Protein AF-A0AA36JGG4-F1 (afdb_monomer)

Structure (mmCIF, N/CA/C/O backbone):
data_AF-A0AA36JGG4-F1
#
_entry.id   AF-A0AA36JGG4-F1
#
loop_
_atom_site.group_PDB
_atom_site.id
_atom_site.type_symbol
_atom_site.label_atom_id
_atom_site.label_alt_id
_atom_site.label_comp_id
_atom_site.label_asym_id
_atom_site.label_entity_id
_atom_site.label_seq_id
_atom_site.pdbx_PDB_ins_code
_atom_site.Cartn_x
_atom_site.Cartn_y
_atom_site.Cartn_z
_atom_site.occupancy
_atom_site.B_iso_or_equiv
_atom_site.auth_seq_id
_atom_site.auth_comp_id
_atom_site.auth_asym_id
_atom_site.auth_atom_id
_atom_site.pdbx_PDB_model_num
ATOM 1 N N . MET A 1 1 ? -1.473 -24.013 30.417 1.00 31.50 1 MET A N 1
ATOM 2 C CA . MET A 1 1 ? -2.420 -23.549 29.387 1.00 31.50 1 MET A CA 1
ATOM 3 C C . MET A 1 1 ? -1.994 -22.150 29.014 1.00 31.50 1 MET A C 1
ATOM 5 O O . MET A 1 1 ? -1.868 -21.316 29.907 1.00 31.50 1 MET A O 1
ATOM 9 N N . SER A 1 2 ? -1.588 -21.974 27.762 1.00 23.72 2 SER A N 1
ATOM 10 C CA . SER A 1 2 ? -1.033 -20.722 27.249 1.00 23.72 2 SER A CA 1
ATOM 11 C C . SER A 1 2 ? -2.188 -19.758 26.946 1.00 23.72 2 SER A C 1
ATOM 13 O O . SER A 1 2 ? -3.248 -20.227 26.541 1.00 23.72 2 SER A O 1
ATOM 15 N N . PRO A 1 3 ? -2.027 -18.429 27.082 1.00 27.12 3 PRO A N 1
ATOM 16 C CA . PRO A 1 3 ? -3.046 -17.459 26.660 1.00 27.12 3 PRO A CA 1
ATOM 17 C C . PRO A 1 3 ? -3.408 -17.522 25.158 1.00 27.12 3 PRO A C 1
ATOM 19 O O . PRO A 1 3 ? -4.329 -16.835 24.726 1.00 27.12 3 PRO A O 1
ATOM 22 N N . LEU A 1 4 ? -2.710 -18.353 24.373 1.00 29.55 4 LEU A N 1
ATOM 23 C CA . LEU A 1 4 ? -3.001 -18.667 22.970 1.00 29.55 4 LEU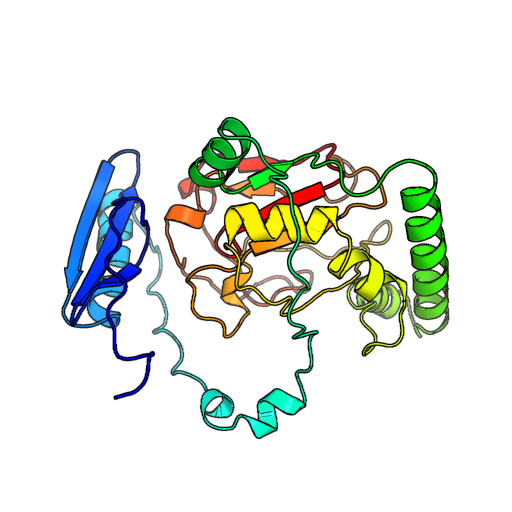 A CA 1
ATOM 24 C C . LEU A 1 4 ? -4.086 -19.747 22.780 1.00 29.55 4 LEU A C 1
ATOM 26 O O . LEU A 1 4 ? -4.543 -19.935 21.660 1.00 29.55 4 LEU A O 1
ATOM 30 N N . ASP A 1 5 ? -4.523 -20.421 23.851 1.00 27.41 5 ASP A N 1
ATOM 31 C CA . ASP A 1 5 ? -5.497 -21.526 23.787 1.00 27.41 5 ASP A CA 1
ATOM 32 C C . ASP A 1 5 ? -6.957 -21.067 24.001 1.00 27.41 5 ASP A C 1
ATOM 34 O O . ASP A 1 5 ? -7.858 -21.892 24.157 1.00 27.41 5 ASP A O 1
ATOM 38 N N . THR A 1 6 ? -7.216 -19.754 24.045 1.00 27.05 6 THR A N 1
ATOM 39 C CA . THR A 1 6 ? -8.575 -19.205 24.203 1.00 27.05 6 THR A CA 1
ATOM 40 C C . THR A 1 6 ? -9.139 -18.771 22.846 1.00 27.05 6 THR A C 1
ATOM 42 O O . THR A 1 6 ? -8.612 -17.819 22.265 1.00 27.05 6 THR A O 1
ATOM 45 N N . PRO A 1 7 ? -10.201 -19.418 22.325 1.00 34.22 7 PRO A N 1
ATOM 46 C CA . PRO A 1 7 ? -10.845 -18.993 21.088 1.00 34.22 7 PRO A CA 1
ATOM 47 C C . PRO A 1 7 ? -11.430 -17.588 21.272 1.00 34.22 7 PRO A C 1
ATOM 49 O O . PRO A 1 7 ? -12.200 -17.330 22.196 1.00 34.22 7 PRO A O 1
ATOM 52 N N . PHE A 1 8 ? -11.030 -16.665 20.400 1.00 35.53 8 PHE A N 1
ATOM 53 C CA . PHE A 1 8 ? -11.573 -15.312 20.363 1.00 35.53 8 PHE A CA 1
ATOM 54 C C . PHE A 1 8 ? -12.974 -15.386 19.741 1.00 35.53 8 PHE A C 1
ATOM 56 O O . PHE A 1 8 ? -13.104 -15.439 18.517 1.00 35.53 8 PHE A O 1
ATOM 63 N N . GLU A 1 9 ? -14.016 -15.452 20.573 1.00 35.12 9 GLU A N 1
ATOM 64 C CA . GLU A 1 9 ? -15.400 -15.291 20.117 1.00 35.12 9 GLU A CA 1
ATOM 65 C C . GLU A 1 9 ? -15.540 -13.914 19.459 1.00 35.12 9 GLU A C 1
ATOM 67 O O . GLU A 1 9 ? -15.247 -12.893 20.078 1.00 35.12 9 GLU A O 1
ATOM 72 N N . ASP A 1 10 ? -15.935 -13.897 18.184 1.00 44.56 10 ASP A N 1
ATOM 73 C CA . ASP A 1 10 ? -16.253 -12.683 17.438 1.00 44.56 10 ASP A CA 1
ATOM 74 C C . ASP A 1 10 ? -17.743 -12.353 17.618 1.00 44.56 10 ASP A C 1
ATOM 76 O O . ASP A 1 10 ? -18.586 -13.027 17.019 1.00 44.56 10 ASP A O 1
ATOM 80 N N . PRO A 1 11 ? -18.103 -11.339 18.424 1.00 33.72 11 PRO A N 1
ATOM 81 C CA . PRO A 1 11 ? -19.496 -11.018 18.698 1.00 33.72 11 PRO A CA 1
ATOM 82 C C . PRO A 1 11 ? -20.148 -10.177 17.588 1.00 33.72 11 PRO A C 1
ATOM 84 O O . PRO A 1 11 ? -21.356 -9.957 17.666 1.00 33.72 11 PRO A O 1
ATOM 87 N N . SER A 1 12 ? -19.395 -9.666 16.595 1.00 44.66 12 SER A N 1
ATOM 88 C CA . SER A 1 12 ? -19.930 -8.710 15.607 1.00 44.66 12 SER A CA 1
ATOM 89 C C . SER A 1 12 ? -20.463 -9.364 14.331 1.00 44.66 12 SER A C 1
ATOM 91 O O . SER A 1 12 ? -21.334 -8.800 13.673 1.00 44.66 12 SER A O 1
ATOM 93 N N . GLY A 1 13 ? -20.000 -10.570 13.982 1.00 46.84 13 GLY A N 1
ATOM 94 C CA . GLY A 1 13 ? -20.440 -11.257 12.764 1.00 46.84 13 GLY A CA 1
ATOM 95 C C . GLY A 1 13 ? -20.011 -10.552 11.469 1.00 46.84 13 GLY A C 1
ATOM 96 O O . GLY A 1 13 ? -20.675 -10.706 10.446 1.00 46.84 13 GLY A O 1
ATOM 97 N N . GLU A 1 14 ? -18.919 -9.783 11.485 1.00 52.47 14 GLU A N 1
ATOM 98 C CA . GLU A 1 14 ? -18.485 -8.916 10.370 1.00 52.47 14 GLU A CA 1
ATOM 99 C C . GLU A 1 14 ? -17.326 -9.481 9.526 1.00 52.47 14 GLU A C 1
ATOM 101 O O . GLU A 1 14 ? -16.889 -8.841 8.570 1.00 52.47 14 GLU A O 1
ATOM 106 N N . ARG A 1 15 ? -16.818 -10.684 9.827 1.00 46.38 15 ARG A N 1
ATOM 107 C CA . ARG A 1 15 ? -15.679 -11.270 9.094 1.00 46.38 15 ARG A CA 1
ATOM 108 C C . ARG A 1 15 ? -16.056 -11.767 7.694 1.00 46.38 15 ARG A C 1
ATOM 110 O O . ARG A 1 15 ? -17.086 -12.415 7.514 1.00 46.38 15 ARG A O 1
ATOM 117 N N . TRP A 1 16 ? -15.177 -11.493 6.727 1.00 50.38 16 TRP A N 1
ATOM 118 C CA . TRP A 1 16 ? -15.217 -11.956 5.333 1.00 50.38 16 TRP A CA 1
ATOM 119 C C . TRP A 1 16 ? -13.903 -12.688 4.996 1.00 50.38 16 TRP A C 1
ATOM 121 O O . TRP A 1 16 ? -12.866 -12.387 5.586 1.00 50.38 16 TRP A O 1
ATOM 131 N N . GLY A 1 17 ? -13.930 -13.639 4.062 1.00 44.88 17 GLY A N 1
ATOM 132 C CA . GLY A 1 17 ? -12.800 -14.504 3.700 1.00 44.88 17 GLY A CA 1
ATOM 133 C C . GLY A 1 17 ? -12.832 -15.866 4.403 1.00 44.88 17 GLY A C 1
ATOM 134 O O . GLY A 1 17 ? -13.907 -16.359 4.740 1.00 44.88 17 GLY A O 1
ATOM 135 N N . VAL A 1 18 ? -11.661 -16.485 4.597 1.00 46.47 18 VAL A N 1
ATOM 136 C CA . VAL A 1 18 ? -11.491 -17.756 5.325 1.00 46.47 18 VAL A CA 1
ATOM 137 C C . VAL A 1 18 ? -10.801 -17.490 6.659 1.00 46.47 18 VAL A C 1
ATOM 139 O O . VAL A 1 18 ? -9.713 -16.920 6.682 1.00 46.47 18 VAL A O 1
ATOM 142 N N . TRP A 1 19 ? -11.389 -17.915 7.775 1.00 50.88 19 TRP A N 1
ATOM 143 C CA . TRP A 1 19 ? -10.783 -17.783 9.104 1.00 50.88 19 TRP A CA 1
ATOM 144 C C . TRP A 1 19 ? -11.083 -18.998 9.978 1.00 50.88 19 TRP A C 1
ATOM 146 O O . TRP A 1 19 ? -12.009 -19.754 9.707 1.00 50.88 19 TRP A O 1
ATOM 156 N N . GLN A 1 20 ? -10.299 -19.199 11.037 1.00 50.75 20 GLN A N 1
ATOM 157 C CA . GLN A 1 20 ? -10.562 -20.249 12.020 1.00 50.75 20 GLN A CA 1
ATOM 158 C C . GLN A 1 20 ? -11.517 -19.735 13.106 1.00 50.75 20 GLN A C 1
ATOM 160 O O . GLN A 1 20 ? -11.293 -18.669 13.685 1.00 50.75 20 GLN A O 1
ATOM 165 N N . ALA A 1 21 ? -12.575 -20.494 13.374 1.00 56.59 21 ALA A N 1
ATOM 166 C CA . ALA A 1 21 ? -13.515 -20.297 14.465 1.00 56.59 21 ALA A CA 1
ATOM 167 C C . ALA A 1 21 ? -13.625 -21.620 15.240 1.00 56.59 21 ALA A C 1
ATOM 169 O O . ALA A 1 21 ? -14.172 -22.597 14.736 1.00 56.59 21 ALA A O 1
ATOM 170 N N . PHE A 1 22 ? -13.094 -21.651 16.466 1.00 68.81 22 PHE A N 1
ATOM 171 C CA . PHE A 1 22 ? -12.963 -22.874 17.271 1.00 68.81 22 PHE A CA 1
ATOM 172 C C . PHE A 1 22 ? -12.128 -23.960 16.555 1.00 68.81 22 PHE A C 1
ATOM 174 O O . PHE A 1 22 ? -11.002 -23.690 16.133 1.00 68.81 22 PHE A O 1
ATOM 181 N N . GLU A 1 23 ? -12.656 -25.181 16.435 1.00 75.00 23 GLU A N 1
ATOM 182 C CA . GLU A 1 23 ? -12.024 -26.316 15.743 1.00 75.00 23 GLU A CA 1
ATOM 183 C C . GLU A 1 23 ? -12.325 -26.342 14.232 1.00 75.00 23 GLU A C 1
ATOM 185 O O . GLU A 1 23 ? -11.899 -27.258 13.536 1.00 75.00 23 GLU A O 1
ATOM 190 N N . GLU A 1 24 ? -13.043 -25.341 13.712 1.00 72.81 24 GLU A N 1
ATOM 191 C CA . GLU A 1 24 ? -13.480 -25.282 12.317 1.00 72.81 24 GLU A CA 1
ATOM 192 C C . GLU A 1 24 ? -12.937 -24.036 11.599 1.00 72.81 24 GLU A C 1
ATOM 194 O O . GLU A 1 24 ? -12.571 -23.022 12.194 1.00 72.81 24 GLU A O 1
ATOM 199 N N . HIS A 1 25 ? -12.915 -24.092 10.275 1.00 65.88 25 HIS A N 1
ATOM 200 C CA . HIS A 1 25 ? -12.580 -23.006 9.372 1.00 65.88 25 HIS A CA 1
ATOM 201 C C . HIS A 1 25 ? -13.847 -22.504 8.686 1.00 65.88 25 HIS A C 1
ATOM 203 O O . HIS A 1 25 ? -14.496 -23.223 7.929 1.00 65.88 25 HIS A O 1
ATOM 209 N N . THR A 1 26 ? -14.212 -21.257 8.958 1.00 64.38 26 THR A N 1
ATOM 210 C CA . THR A 1 26 ? -15.370 -20.595 8.362 1.00 64.38 26 THR A CA 1
ATOM 211 C C . THR A 1 26 ? -14.960 -19.837 7.106 1.00 64.38 26 THR A C 1
ATOM 213 O O . THR A 1 26 ? -13.916 -19.191 7.066 1.00 64.38 26 THR A O 1
ATOM 216 N N . VAL A 1 27 ? -15.813 -19.896 6.090 1.00 63.00 27 VAL A N 1
ATOM 217 C CA . VAL A 1 27 ? -15.750 -19.111 4.861 1.00 63.00 27 VAL A CA 1
ATOM 218 C C . VAL A 1 27 ? -16.968 -18.207 4.823 1.00 63.00 27 VAL A C 1
ATOM 220 O O . VAL A 1 27 ? -18.085 -18.690 5.015 1.00 63.00 27 VAL A O 1
ATOM 223 N N . ARG A 1 28 ? -16.785 -16.923 4.517 1.00 65.44 28 ARG A N 1
ATOM 224 C CA . ARG A 1 28 ? -17.884 -16.010 4.175 1.00 65.44 28 ARG A CA 1
ATOM 225 C C . ARG A 1 28 ? -17.452 -15.041 3.087 1.00 65.44 28 ARG A C 1
ATOM 227 O O . ARG A 1 28 ? -16.493 -14.301 3.259 1.00 65.44 28 ARG A O 1
ATOM 234 N N . LEU A 1 29 ? -18.155 -15.038 1.967 1.00 56.28 29 LEU A N 1
ATOM 235 C CA . LEU A 1 29 ? -17.826 -14.280 0.763 1.00 56.28 29 LEU A CA 1
ATOM 236 C C . LEU A 1 29 ? -19.059 -13.505 0.312 1.00 56.28 29 LEU A C 1
ATOM 238 O O . LEU A 1 29 ? -20.180 -13.969 0.503 1.00 56.28 29 LEU A O 1
ATOM 242 N N . CYS A 1 30 ? -18.856 -12.353 -0.319 1.00 52.44 30 CYS A N 1
ATOM 243 C CA . CYS A 1 30 ? -19.892 -11.686 -1.100 1.00 52.44 30 CYS A CA 1
ATOM 244 C C . CYS A 1 30 ? -19.476 -11.775 -2.567 1.00 52.44 30 CYS A C 1
ATOM 246 O O . CYS A 1 30 ? -18.456 -11.204 -2.945 1.00 52.44 30 CYS A O 1
ATOM 248 N N . ILE A 1 31 ? -20.223 -12.523 -3.376 1.00 51.84 31 ILE A N 1
ATOM 249 C CA . ILE A 1 31 ? -19.925 -12.724 -4.796 1.00 51.84 31 ILE A CA 1
ATOM 250 C C . ILE A 1 31 ? -21.108 -12.182 -5.591 1.00 51.84 31 ILE A C 1
ATOM 252 O O . ILE A 1 31 ? -22.219 -12.683 -5.450 1.00 51.84 31 ILE A O 1
ATOM 256 N N . ALA A 1 32 ? -20.881 -11.147 -6.407 1.00 50.25 32 ALA A N 1
ATOM 257 C CA . ALA A 1 32 ? -21.927 -10.484 -7.198 1.00 50.25 32 ALA A CA 1
ATOM 258 C C . ALA A 1 32 ? -23.154 -10.022 -6.372 1.00 50.25 32 ALA A C 1
ATOM 260 O O . ALA A 1 32 ? -24.286 -10.058 -6.848 1.00 50.25 32 ALA A O 1
ATOM 261 N N . GLY A 1 33 ? -22.934 -9.591 -5.124 1.00 45.12 33 GLY A N 1
ATOM 262 C CA . GLY A 1 33 ? -23.998 -9.156 -4.211 1.00 45.12 33 GLY A CA 1
ATOM 263 C C . GLY A 1 33 ? -24.692 -10.287 -3.440 1.00 45.12 33 GLY A C 1
ATOM 264 O O . GLY A 1 33 ? -25.542 -10.002 -2.600 1.00 45.12 33 GLY A O 1
ATOM 265 N N . GLU A 1 34 ? -24.322 -11.551 -3.673 1.00 52.81 34 GLU A N 1
ATOM 266 C CA . GLU A 1 34 ? -24.828 -12.701 -2.921 1.00 52.81 34 GLU A CA 1
ATOM 267 C C . GLU A 1 34 ? -23.854 -13.124 -1.817 1.00 52.81 34 GLU A C 1
ATOM 269 O O . GLU A 1 34 ? -22.663 -13.338 -2.061 1.00 52.81 34 GLU A O 1
ATOM 274 N N . GLU A 1 35 ? -24.366 -13.293 -0.596 1.00 69.00 35 GLU A N 1
ATOM 275 C CA . GLU A 1 35 ? -23.588 -13.842 0.513 1.00 69.00 35 GLU A CA 1
ATOM 276 C C . GLU A 1 35 ? -23.476 -15.369 0.399 1.00 69.00 35 GLU A C 1
ATOM 278 O O . GLU A 1 35 ? -24.471 -16.089 0.299 1.00 69.00 35 GLU A O 1
ATOM 283 N N . VAL A 1 36 ? -22.246 -15.868 0.479 1.00 69.81 36 VAL A N 1
ATOM 284 C CA . VAL A 1 36 ? -21.906 -17.287 0.442 1.00 69.81 36 VAL A CA 1
ATOM 285 C C . VAL A 1 36 ? -21.121 -17.636 1.694 1.00 69.81 36 VAL A C 1
ATOM 287 O O . VAL A 1 36 ? -20.127 -16.982 1.989 1.00 69.81 36 VAL A O 1
ATOM 290 N N . LYS A 1 37 ? -21.535 -18.671 2.429 1.00 81.31 37 LYS A N 1
ATOM 291 C CA . LYS A 1 37 ? -20.884 -19.068 3.684 1.00 81.31 37 LYS A CA 1
ATOM 292 C C . LYS A 1 37 ? -20.793 -20.580 3.867 1.00 81.31 37 LYS A C 1
ATOM 294 O O . LYS A 1 37 ? -21.648 -21.303 3.361 1.00 81.31 37 LYS A O 1
ATOM 299 N N . GLY A 1 38 ? -19.788 -21.040 4.608 1.00 77.88 38 GLY A N 1
ATOM 300 C CA . GLY A 1 38 ? -19.597 -22.452 4.956 1.00 77.88 38 GLY A CA 1
ATOM 301 C C . GLY A 1 38 ? -18.628 -22.639 6.124 1.00 77.88 38 GLY A C 1
ATOM 302 O O . GLY A 1 38 ? -17.837 -21.744 6.399 1.00 77.88 38 GLY A O 1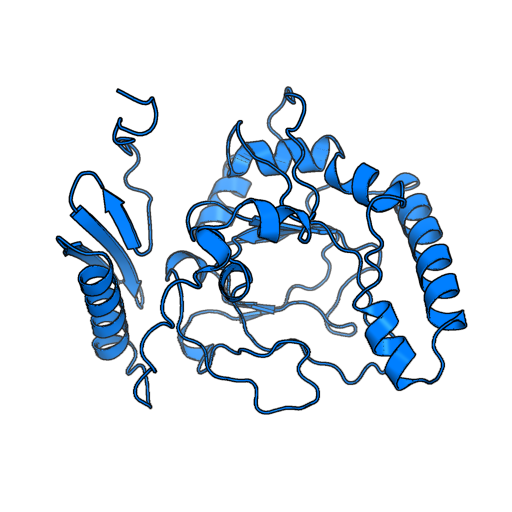
ATOM 303 N N . CYS A 1 39 ? -18.689 -23.788 6.796 1.00 83.00 39 CYS A N 1
ATOM 304 C CA . CYS A 1 39 ? -17.752 -24.191 7.851 1.00 83.00 39 CYS A CA 1
ATOM 305 C C . CYS A 1 39 ? -17.134 -25.541 7.485 1.00 83.00 39 CYS A C 1
ATOM 307 O O . CYS A 1 39 ? -17.840 -26.421 6.989 1.00 83.00 39 CYS A O 1
ATOM 309 N N . PHE A 1 40 ? -15.831 -25.686 7.716 1.00 79.38 40 PHE A N 1
ATOM 310 C CA . PHE A 1 40 ? -15.044 -26.834 7.275 1.00 79.38 40 PHE A CA 1
ATOM 311 C C . PHE A 1 40 ? -14.062 -27.275 8.362 1.00 79.38 40 PHE A C 1
ATOM 313 O O . PHE A 1 40 ? -13.479 -26.424 9.024 1.00 79.38 40 PHE A O 1
ATOM 320 N N . PRO A 1 41 ? -13.813 -28.578 8.536 1.00 71.75 41 PRO A N 1
ATOM 321 C CA . PRO A 1 41 ? -12.860 -29.083 9.524 1.00 71.75 41 PRO A CA 1
ATOM 322 C C . PRO A 1 41 ? -11.401 -28.707 9.217 1.00 71.75 41 PRO A C 1
ATOM 324 O O . PRO A 1 41 ? -10.570 -28.719 10.119 1.00 71.75 41 PRO A O 1
ATOM 327 N N . THR A 1 42 ? -11.065 -28.369 7.966 1.00 64.06 42 THR A N 1
ATOM 328 C CA . THR A 1 42 ? -9.698 -27.997 7.561 1.00 64.06 42 THR A CA 1
ATOM 329 C C . THR A 1 42 ? -9.663 -26.704 6.748 1.00 64.06 42 THR A C 1
ATOM 331 O O . THR A 1 42 ? -10.633 -26.323 6.082 1.00 64.06 42 THR A O 1
ATOM 334 N N . ARG A 1 43 ? -8.523 -26.004 6.795 1.00 52.34 43 ARG A N 1
ATOM 335 C CA . ARG A 1 43 ? -8.309 -24.760 6.043 1.00 52.34 43 ARG A CA 1
ATOM 336 C C . ARG A 1 43 ? -8.317 -25.025 4.537 1.00 52.34 43 ARG A C 1
ATOM 338 O O . ARG A 1 43 ? -8.830 -24.211 3.775 1.00 52.34 43 ARG A O 1
ATOM 345 N N . GLU A 1 44 ? -7.776 -26.160 4.111 1.00 56.09 44 GLU A N 1
ATOM 346 C CA . GLU A 1 44 ? -7.731 -26.606 2.719 1.00 56.09 44 GLU A CA 1
ATOM 347 C C . GLU A 1 44 ? -9.136 -26.809 2.144 1.00 56.09 44 GLU A C 1
ATOM 349 O O . GLU A 1 44 ? -9.410 -26.390 1.017 1.00 56.09 44 GLU A O 1
ATOM 354 N N . GLU A 1 45 ? -10.049 -27.398 2.919 1.00 58.91 45 GLU A N 1
ATOM 355 C CA . GLU A 1 45 ? -11.450 -27.560 2.522 1.00 58.91 45 GLU A CA 1
ATOM 356 C C . GLU A 1 45 ? -12.175 -26.215 2.435 1.00 58.91 45 GLU A C 1
ATOM 358 O O . GLU A 1 45 ? -12.903 -25.969 1.472 1.00 58.91 45 GLU A O 1
ATOM 363 N N . ALA A 1 46 ? -11.913 -25.307 3.378 1.00 55.12 46 ALA A N 1
ATOM 364 C CA . ALA A 1 46 ? -12.464 -23.957 3.361 1.00 55.12 46 ALA A CA 1
ATOM 365 C C . ALA A 1 46 ? -12.010 -23.150 2.129 1.00 55.12 46 ALA A C 1
ATOM 367 O O . ALA A 1 46 ? -12.826 -22.531 1.441 1.00 55.12 46 ALA A O 1
ATOM 368 N N . ILE A 1 47 ? -10.724 -23.218 1.783 1.00 49.88 47 ILE A N 1
ATOM 369 C CA . ILE A 1 47 ? -10.186 -22.602 0.561 1.00 49.88 47 ILE A CA 1
ATOM 370 C C . ILE A 1 47 ? -10.769 -23.273 -0.687 1.00 49.88 47 ILE A C 1
ATOM 372 O O . ILE A 1 47 ? -11.161 -22.589 -1.631 1.00 49.88 47 ILE A O 1
ATOM 376 N N . SER A 1 48 ? -10.875 -24.603 -0.699 1.00 58.38 48 SER A N 1
ATOM 377 C CA . SER A 1 48 ? -11.456 -25.344 -1.826 1.00 58.38 48 SER A CA 1
ATOM 378 C C . SER A 1 48 ? -12.907 -24.935 -2.077 1.00 58.38 48 SER A C 1
ATOM 380 O O . SER A 1 48 ? -13.302 -24.716 -3.225 1.00 58.38 48 SER A O 1
ATOM 382 N N . PHE A 1 49 ? -13.687 -24.756 -1.008 1.00 70.69 49 PHE A N 1
ATOM 383 C CA . PHE A 1 49 ? -15.037 -24.219 -1.090 1.00 70.69 49 PHE A CA 1
ATOM 384 C C . PHE A 1 49 ? -15.043 -22.791 -1.636 1.00 70.69 49 PHE A C 1
ATOM 386 O O . PHE A 1 49 ? -15.742 -22.535 -2.613 1.00 70.69 49 PHE A O 1
ATOM 393 N N . GLN A 1 50 ? -14.243 -21.875 -1.077 1.00 59.59 50 GLN A N 1
ATOM 394 C CA . GLN A 1 50 ? -14.124 -20.500 -1.582 1.00 59.59 50 GLN A CA 1
ATOM 395 C C . GLN A 1 50 ? -13.843 -20.481 -3.088 1.00 59.59 50 GLN A C 1
ATOM 397 O O . GLN A 1 50 ? -14.554 -19.809 -3.838 1.00 59.59 50 GLN A O 1
ATOM 402 N N . LEU A 1 51 ? -12.863 -21.270 -3.536 1.00 53.69 51 LEU A N 1
ATOM 403 C CA . LEU A 1 51 ? -12.529 -21.403 -4.947 1.00 53.69 51 LEU A CA 1
ATOM 404 C C . LEU A 1 51 ? -13.742 -21.879 -5.745 1.00 53.69 51 LEU A C 1
ATOM 406 O O . LEU A 1 51 ? -14.125 -21.186 -6.678 1.00 53.69 51 LEU A O 1
ATOM 410 N N . GLN A 1 52 ? -14.406 -22.975 -5.361 1.00 65.75 52 GLN A N 1
ATOM 411 C CA . GLN A 1 52 ? -15.591 -23.495 -6.061 1.00 65.75 52 GLN A CA 1
ATOM 412 C C . GLN A 1 52 ? -16.722 -22.458 -6.188 1.00 65.75 52 GLN A C 1
ATOM 414 O O . GLN A 1 52 ? -17.400 -22.381 -7.220 1.00 65.75 52 GLN A O 1
ATOM 419 N N . GLN A 1 53 ? -16.942 -21.646 -5.153 1.00 69.56 53 GLN A N 1
ATOM 420 C CA . GLN A 1 53 ? -17.966 -20.602 -5.173 1.00 69.56 53 GLN A CA 1
ATOM 421 C C . GLN A 1 53 ? -17.594 -19.473 -6.145 1.00 69.56 53 GLN A C 1
ATOM 423 O O . GLN A 1 53 ? -18.470 -18.995 -6.868 1.00 69.56 53 GLN A O 1
ATOM 428 N N . LEU A 1 54 ? -16.307 -19.121 -6.240 1.00 52.94 54 LEU A N 1
ATOM 429 C CA . LEU A 1 54 ? -15.784 -18.214 -7.266 1.00 52.94 54 LEU A CA 1
ATOM 430 C C . LEU A 1 54 ? -15.868 -18.846 -8.669 1.00 52.94 54 LEU A C 1
ATOM 432 O O . LEU A 1 54 ? -16.255 -18.166 -9.615 1.00 52.94 54 LEU A O 1
ATOM 436 N N . GLN A 1 55 ? -15.606 -20.152 -8.823 1.00 57.75 55 GLN A N 1
ATOM 437 C CA . GLN A 1 55 ? -15.684 -20.828 -10.126 1.00 57.75 55 GLN A CA 1
ATOM 438 C C . GLN A 1 55 ? -17.102 -20.860 -10.686 1.00 57.75 55 GLN A C 1
ATOM 440 O O . GLN A 1 55 ? -17.346 -20.486 -11.831 1.00 57.75 55 GLN A O 1
ATOM 445 N N . SER A 1 56 ? -18.051 -21.287 -9.856 1.00 65.06 56 SER A N 1
ATOM 446 C CA . SER A 1 56 ? -19.450 -21.460 -10.252 1.00 65.06 56 SER A CA 1
ATOM 447 C C . SER A 1 56 ? -20.160 -20.143 -10.558 1.00 65.06 56 SER A C 1
ATOM 449 O O . SER A 1 56 ? -21.052 -20.127 -11.402 1.00 65.06 56 SER A O 1
ATOM 451 N N . ARG A 1 57 ? -19.771 -19.045 -9.896 1.00 61.75 57 ARG A N 1
ATOM 452 C CA . ARG A 1 57 ? -20.439 -17.740 -10.039 1.00 61.75 57 ARG A CA 1
ATOM 453 C C . ARG A 1 57 ? -19.696 -16.747 -10.921 1.00 61.75 57 ARG A C 1
ATOM 455 O O . ARG A 1 57 ? -20.343 -15.889 -11.507 1.00 61.75 57 ARG A O 1
ATOM 462 N N . LEU A 1 58 ? -18.373 -16.864 -11.042 1.00 48.44 58 LEU A N 1
ATOM 463 C CA . LEU A 1 58 ? -17.540 -15.931 -11.811 1.00 48.44 58 LEU A CA 1
ATOM 464 C C . LEU A 1 58 ? -16.809 -16.596 -12.990 1.00 48.44 58 LEU A C 1
ATOM 466 O O . LEU A 1 58 ? -16.067 -15.924 -13.696 1.00 48.44 58 LEU A O 1
ATOM 470 N N . SER A 1 59 ? -17.015 -17.897 -13.242 1.00 46.00 59 SER A N 1
ATOM 471 C CA . SER A 1 59 ? -16.301 -18.666 -14.285 1.00 46.00 59 SER A CA 1
ATOM 472 C C . SER A 1 59 ? -14.768 -18.661 -14.128 1.00 46.00 59 SER A C 1
ATOM 474 O O . SER A 1 59 ? -14.025 -18.743 -15.108 1.00 46.00 59 SER A O 1
ATOM 476 N N . TRP A 1 60 ? -14.298 -18.563 -12.883 1.00 39.38 60 TRP A N 1
ATOM 477 C CA . TRP A 1 60 ? -12.887 -18.605 -12.483 1.00 39.38 60 TRP A CA 1
ATOM 478 C C . TRP A 1 60 ? -12.425 -20.060 -12.249 1.00 39.38 60 TRP A C 1
ATOM 480 O O . TRP A 1 60 ? -13.240 -20.879 -11.859 1.00 39.38 60 TRP A O 1
ATOM 490 N N . PRO A 1 61 ? -11.146 -20.444 -12.379 1.00 41.69 61 PRO A N 1
ATOM 491 C CA . PRO A 1 61 ? -10.136 -19.902 -13.270 1.00 41.69 61 PRO A CA 1
ATOM 492 C C . PRO A 1 61 ? -10.284 -20.522 -14.673 1.00 41.69 61 PRO A C 1
ATOM 494 O O . PRO A 1 61 ? -10.757 -21.649 -14.828 1.00 41.69 61 PRO A O 1
ATOM 497 N N . ARG A 1 62 ? -9.783 -19.839 -15.709 1.00 39.25 62 ARG A N 1
ATOM 498 C CA . ARG A 1 62 ? -9.649 -20.427 -17.059 1.00 39.25 62 ARG A CA 1
ATOM 499 C C . ARG A 1 62 ? -8.542 -21.492 -17.157 1.00 39.25 62 ARG A C 1
ATOM 501 O O . ARG A 1 62 ? -8.481 -22.207 -18.155 1.00 39.25 62 ARG A O 1
ATOM 508 N N . THR A 1 63 ? -7.724 -21.642 -16.111 1.00 36.81 63 THR A N 1
ATOM 509 C CA . THR A 1 63 ? -6.616 -22.606 -16.028 1.00 36.81 63 THR A CA 1
ATOM 510 C C . THR A 1 63 ? -6.479 -23.127 -14.596 1.00 36.81 63 THR A C 1
ATOM 512 O O . THR A 1 63 ? -6.620 -22.357 -13.652 1.00 36.81 63 THR A O 1
ATOM 515 N N . ALA A 1 64 ? -6.198 -24.421 -14.414 1.00 34.38 64 ALA A N 1
ATOM 516 C CA . ALA A 1 64 ? -6.009 -25.013 -13.088 1.00 34.38 64 ALA A CA 1
ATOM 517 C C . ALA A 1 64 ? -4.947 -24.248 -12.277 1.00 34.38 64 ALA A C 1
ATOM 519 O O . ALA A 1 64 ? -3.816 -24.076 -12.733 1.00 34.38 64 ALA A O 1
ATOM 520 N N . LEU A 1 65 ? -5.322 -23.796 -11.078 1.00 34.94 65 LEU A N 1
ATOM 521 C CA . LEU A 1 65 ? -4.391 -23.188 -10.133 1.00 34.94 65 LEU A CA 1
ATOM 522 C C . LEU A 1 65 ? -3.416 -24.253 -9.648 1.00 34.94 65 LEU A C 1
ATOM 524 O O . LEU A 1 65 ? -3.825 -25.363 -9.299 1.00 34.94 65 LEU A O 1
ATOM 528 N N . GLN A 1 66 ? -2.130 -23.916 -9.636 1.00 34.44 66 GLN A N 1
ATOM 529 C CA . GLN A 1 66 ? -1.142 -24.768 -8.990 1.00 34.44 66 GLN A CA 1
ATOM 530 C C . GLN A 1 66 ? -1.475 -24.870 -7.491 1.00 34.44 66 GLN A C 1
ATOM 532 O O . GLN A 1 66 ? -1.973 -23.897 -6.915 1.00 34.44 66 GLN A O 1
ATOM 537 N N . PRO A 1 67 ? -1.247 -26.034 -6.855 1.00 37.19 67 PRO A N 1
ATOM 538 C CA . PRO A 1 67 ? -1.395 -26.158 -5.411 1.00 37.19 67 PRO A CA 1
ATOM 539 C C . PRO A 1 67 ? -0.568 -25.079 -4.704 1.00 37.19 67 PRO A C 1
ATOM 541 O O . PRO A 1 67 ? 0.524 -24.731 -5.161 1.00 37.19 67 PRO A O 1
ATOM 544 N N . LEU A 1 68 ? -1.111 -24.541 -3.605 1.00 37.38 68 LEU A N 1
ATOM 545 C CA . LEU A 1 68 ? -0.389 -23.606 -2.744 1.00 37.38 68 LEU A CA 1
ATOM 546 C C . LEU A 1 68 ? 0.977 -24.222 -2.400 1.00 37.38 68 LEU A C 1
ATOM 548 O O . LEU A 1 68 ? 1.015 -25.401 -2.034 1.00 37.38 68 LEU A O 1
ATOM 552 N N . PRO A 1 69 ? 2.089 -23.479 -2.533 1.00 35.28 69 PRO A N 1
ATOM 553 C CA . PRO A 1 69 ? 3.386 -24.003 -2.136 1.00 35.28 69 PRO A CA 1
ATOM 554 C C . PRO A 1 69 ? 3.345 -24.394 -0.655 1.00 35.28 69 PRO A C 1
ATOM 556 O O . PRO A 1 69 ? 2.733 -23.698 0.160 1.00 35.28 69 PRO A O 1
ATOM 559 N N . GLU A 1 70 ? 3.985 -25.514 -0.314 1.00 34.47 70 GLU A N 1
ATOM 560 C CA . GLU A 1 70 ? 4.154 -25.932 1.078 1.00 34.47 70 GLU A CA 1
ATOM 561 C C . GLU A 1 70 ? 4.772 -24.791 1.901 1.00 34.47 70 GLU A C 1
ATOM 563 O O . GLU A 1 70 ? 5.654 -24.064 1.431 1.00 34.47 70 GLU A O 1
ATOM 568 N N . ARG A 1 71 ? 4.288 -24.628 3.141 1.00 36.91 71 ARG A N 1
ATOM 569 C CA . ARG A 1 71 ? 4.824 -23.671 4.118 1.00 36.91 71 ARG A CA 1
ATOM 570 C C . ARG A 1 71 ? 6.346 -23.842 4.182 1.00 36.91 71 ARG A C 1
ATOM 572 O O . ARG A 1 71 ? 6.829 -24.901 4.563 1.00 36.91 71 ARG A O 1
ATOM 579 N N . SER A 1 72 ? 7.087 -22.802 3.797 1.00 39.25 72 SER A N 1
ATOM 580 C CA . SER A 1 72 ? 8.554 -22.850 3.755 1.00 39.25 72 SER A CA 1
ATOM 581 C C . SER A 1 72 ? 9.150 -23.222 5.130 1.00 39.25 72 SER A C 1
ATOM 583 O O . SER A 1 72 ? 8.768 -22.616 6.129 1.00 39.25 72 SER A O 1
ATOM 585 N N . PRO A 1 73 ? 10.119 -24.149 5.222 1.00 37.69 73 PRO A N 1
ATOM 586 C CA . PRO A 1 73 ? 10.745 -24.533 6.495 1.00 37.69 73 PRO A CA 1
ATOM 587 C C . PRO A 1 73 ? 11.423 -23.375 7.244 1.00 37.69 73 PRO A C 1
ATOM 589 O O . PRO A 1 73 ? 11.643 -23.464 8.446 1.00 37.69 73 PRO A O 1
ATOM 592 N N . ILE A 1 74 ? 11.697 -22.255 6.560 1.00 36.81 74 ILE A N 1
ATOM 593 C CA . ILE A 1 74 ? 12.209 -21.017 7.173 1.00 36.81 74 ILE A CA 1
ATOM 594 C C . ILE A 1 74 ? 11.300 -20.494 8.306 1.00 36.81 74 ILE A C 1
ATOM 596 O O . ILE A 1 74 ? 11.762 -19.791 9.198 1.00 36.81 74 ILE A O 1
ATOM 600 N N . TRP A 1 75 ? 10.012 -20.872 8.312 1.00 38.81 75 TRP A N 1
ATOM 601 C CA . TRP A 1 75 ? 9.040 -20.523 9.360 1.00 38.81 75 TRP A CA 1
ATOM 602 C C . TRP A 1 75 ? 9.256 -21.253 10.689 1.00 38.81 75 TRP A C 1
ATOM 604 O O . TRP A 1 75 ? 8.626 -20.883 11.680 1.00 38.81 75 TRP A O 1
ATOM 614 N N . ASP A 1 76 ? 10.112 -22.274 10.711 1.00 41.12 76 ASP A N 1
ATOM 615 C CA . ASP A 1 76 ? 10.424 -23.079 11.894 1.00 41.12 76 ASP A CA 1
ATOM 616 C C . ASP A 1 76 ? 11.820 -22.745 12.471 1.00 41.12 76 ASP A C 1
ATOM 618 O O . ASP A 1 76 ? 12.230 -23.320 13.480 1.00 41.12 76 ASP A O 1
ATOM 622 N N . HIS A 1 77 ? 12.512 -21.763 11.872 1.00 37.25 77 HIS A N 1
ATOM 623 C CA . HIS A 1 77 ? 13.849 -21.283 12.237 1.00 37.25 77 HIS A CA 1
ATOM 624 C C . HIS A 1 77 ? 13.830 -19.770 12.539 1.00 37.25 77 HIS A C 1
ATOM 626 O O . HIS A 1 77 ? 14.198 -18.955 1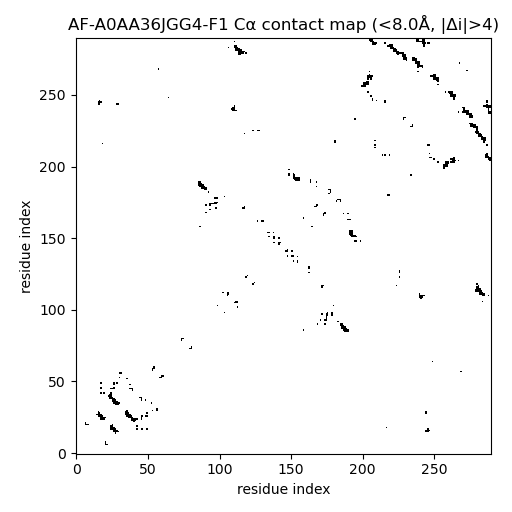1.687 1.00 37.25 77 HIS A O 1
ATOM 632 N N . PRO A 1 78 ? 13.383 -19.344 13.739 1.00 42.31 78 PRO A N 1
ATOM 633 C CA . PRO A 1 78 ? 13.264 -17.926 14.099 1.00 42.31 78 PRO A CA 1
ATOM 634 C C . PRO A 1 78 ? 14.592 -17.153 14.013 1.00 42.31 78 PRO A C 1
ATOM 636 O O . PRO A 1 78 ? 14.593 -15.954 13.753 1.00 42.31 78 PRO A O 1
ATOM 639 N N . GLU A 1 79 ? 15.727 -17.834 14.149 1.00 41.69 79 GLU A N 1
ATOM 640 C CA . GLU A 1 79 ? 17.066 -17.286 13.922 1.00 41.69 79 GLU A CA 1
ATOM 641 C C . GLU A 1 79 ? 17.363 -16.875 12.464 1.00 41.69 79 GLU A C 1
ATOM 643 O O . GLU A 1 79 ? 18.176 -15.977 12.247 1.00 41.69 79 GLU A O 1
ATOM 648 N N . GLU A 1 80 ? 16.705 -17.464 11.461 1.00 41.25 80 GLU A N 1
ATOM 649 C CA . GLU A 1 80 ? 16.863 -17.075 10.048 1.00 41.25 80 GLU A CA 1
ATOM 650 C C . GLU A 1 80 ? 15.985 -15.862 9.684 1.00 41.25 80 GLU A C 1
ATOM 652 O O . GLU A 1 80 ? 16.340 -15.067 8.809 1.00 41.25 80 GLU A O 1
ATOM 657 N N . LEU A 1 81 ? 14.897 -15.639 10.433 1.00 40.25 81 LEU A N 1
ATOM 658 C CA . LEU A 1 81 ? 14.080 -14.417 10.379 1.00 40.25 81 LEU A CA 1
ATOM 659 C C . LEU A 1 81 ? 14.813 -13.197 10.971 1.00 40.25 81 LEU A C 1
ATOM 661 O O . LEU A 1 81 ? 14.505 -12.056 10.627 1.00 40.25 81 LEU A O 1
ATOM 665 N N . GLU A 1 82 ? 15.839 -13.423 11.796 1.00 39.25 82 GLU A N 1
ATOM 666 C CA . GLU A 1 82 ? 16.665 -12.389 12.437 1.00 39.25 82 GLU A CA 1
ATOM 667 C C . GLU A 1 82 ? 17.476 -11.551 11.421 1.00 39.25 82 GLU A C 1
ATOM 669 O O . GLU A 1 82 ? 17.883 -10.423 11.715 1.00 39.25 82 GLU A O 1
ATOM 674 N N . GLY A 1 83 ? 17.694 -12.074 10.207 1.00 41.91 83 GLY A N 1
ATOM 675 C CA . GLY A 1 83 ? 18.290 -11.354 9.073 1.00 41.91 83 GLY A CA 1
ATOM 676 C C . GLY A 1 83 ? 17.286 -10.528 8.258 1.00 41.91 83 GLY A C 1
ATOM 677 O O . GLY A 1 83 ? 17.687 -9.637 7.512 1.00 41.91 83 GLY A O 1
ATOM 678 N N . MET A 1 84 ? 15.983 -10.770 8.437 1.00 44.59 84 MET A N 1
ATOM 679 C CA . MET A 1 84 ? 14.886 -10.062 7.767 1.00 44.59 84 MET A CA 1
ATOM 680 C C . MET A 1 84 ? 14.352 -8.895 8.607 1.00 44.59 84 MET A C 1
ATOM 682 O O . MET A 1 84 ? 13.177 -8.567 8.490 1.00 44.59 84 MET A O 1
ATOM 686 N N . LYS A 1 85 ? 15.196 -8.272 9.450 1.00 41.78 85 LYS A N 1
ATOM 687 C CA . LYS A 1 85 ? 14.874 -7.136 10.341 1.00 41.78 85 LYS A CA 1
ATOM 688 C C . LYS A 1 85 ? 14.336 -5.915 9.590 1.00 41.78 85 LYS A C 1
ATOM 690 O O . LYS A 1 85 ? 15.005 -4.899 9.414 1.00 41.78 85 LYS A O 1
ATOM 695 N N . GLN A 1 86 ? 13.086 -6.035 9.185 1.00 48.00 86 GLN A N 1
ATOM 696 C CA . GLN A 1 86 ? 12.123 -4.975 9.033 1.00 48.00 86 GLN A CA 1
ATOM 697 C C . GLN A 1 86 ? 11.646 -4.582 10.450 1.00 48.00 86 GLN A C 1
ATOM 699 O O . GLN A 1 86 ? 11.728 -5.360 11.407 1.00 48.00 86 GLN A O 1
ATOM 704 N N . TYR A 1 87 ? 11.277 -3.315 10.612 1.00 49.00 87 TYR A N 1
ATOM 705 C CA . TYR A 1 87 ? 11.125 -2.613 11.886 1.00 49.00 87 TYR A CA 1
ATOM 706 C C . TYR A 1 87 ? 10.018 -3.166 12.796 1.00 49.00 87 TYR A C 1
ATOM 708 O O . TYR A 1 87 ? 8.985 -2.528 12.923 1.00 49.00 87 TYR A O 1
ATOM 716 N N . THR A 1 88 ? 10.241 -4.254 13.534 1.00 48.41 88 THR A N 1
ATOM 717 C CA . THR A 1 88 ? 9.286 -4.667 14.579 1.00 48.41 88 THR A CA 1
ATOM 718 C C . THR A 1 88 ? 9.498 -3.856 15.856 1.00 48.41 88 THR A C 1
ATOM 720 O O . THR A 1 88 ? 10.303 -4.223 16.710 1.00 48.41 88 THR A O 1
ATOM 723 N N . PHE A 1 89 ? 8.773 -2.747 16.012 1.00 49.41 89 PHE A N 1
ATOM 724 C CA . PHE A 1 89 ? 8.698 -2.017 17.281 1.00 49.41 89 PHE A CA 1
ATOM 725 C C . PHE A 1 89 ? 7.265 -1.978 17.812 1.00 49.41 89 PHE A C 1
ATOM 727 O O . PHE A 1 89 ? 6.300 -1.818 17.062 1.00 49.41 89 PHE A O 1
ATOM 734 N N . ARG A 1 90 ? 7.133 -2.143 19.135 1.00 48.22 90 ARG A N 1
ATOM 735 C CA . ARG A 1 90 ? 5.871 -1.916 19.842 1.00 48.22 90 ARG A CA 1
ATOM 736 C C . ARG A 1 90 ? 5.704 -0.429 20.076 1.00 48.22 90 ARG A C 1
ATOM 738 O O . ARG A 1 90 ? 6.618 0.244 20.549 1.00 48.22 90 ARG A O 1
ATOM 745 N N . VAL A 1 91 ? 4.527 0.057 19.740 1.00 53.97 91 VAL A N 1
ATOM 746 C CA . VAL A 1 91 ? 4.231 1.479 19.731 1.00 53.97 91 VAL A CA 1
ATOM 747 C C . VAL A 1 91 ? 3.785 1.938 21.130 1.00 53.97 91 VAL A C 1
ATOM 749 O O . VAL A 1 91 ? 3.052 1.205 21.804 1.00 53.97 91 VAL A O 1
ATOM 752 N N . PRO A 1 92 ? 4.211 3.124 21.609 1.00 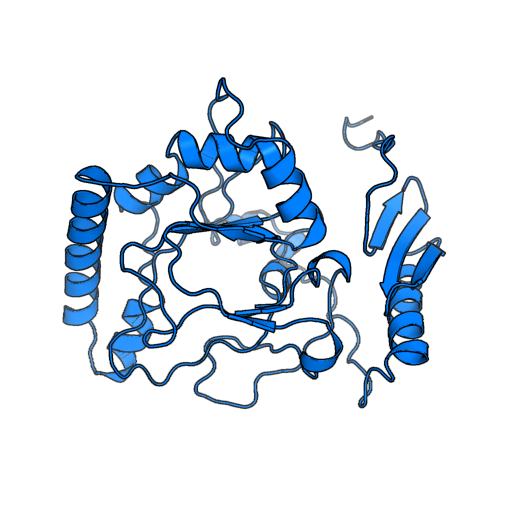53.44 92 PRO A N 1
ATOM 753 C CA . PRO A 1 92 ? 3.641 3.740 22.805 1.00 53.44 92 PRO A CA 1
ATOM 754 C C . PRO A 1 92 ? 2.126 3.940 22.658 1.00 53.44 92 PRO A C 1
ATOM 756 O O . PRO A 1 92 ? 1.640 4.266 21.581 1.00 53.44 92 PRO A O 1
ATOM 759 N N . ARG A 1 93 ? 1.365 3.776 23.747 1.00 56.59 93 ARG A N 1
ATOM 760 C CA . ARG A 1 93 ? -0.094 3.984 23.727 1.00 56.59 93 ARG A CA 1
ATOM 761 C C . ARG A 1 93 ? -0.420 5.421 23.321 1.00 56.59 93 ARG A C 1
ATOM 763 O O . ARG A 1 93 ? 0.005 6.341 24.021 1.00 56.59 93 ARG A O 1
ATOM 770 N N . HIS A 1 94 ? -1.225 5.602 22.277 1.00 60.06 94 HIS A N 1
ATOM 771 C CA . HIS A 1 94 ? -1.758 6.912 21.929 1.00 60.06 94 HIS A CA 1
ATOM 772 C C . HIS A 1 94 ? -3.130 7.122 22.590 1.00 60.06 94 HIS A C 1
ATOM 774 O O . HIS A 1 94 ? -3.917 6.191 22.764 1.00 60.06 94 HIS A O 1
ATOM 780 N N . ALA A 1 95 ? -3.419 8.354 23.008 1.00 53.47 95 ALA A N 1
ATOM 781 C CA . ALA A 1 95 ? -4.716 8.733 23.557 1.00 53.47 95 ALA A CA 1
ATOM 782 C C . ALA A 1 95 ? -5.458 9.603 22.537 1.00 53.47 95 ALA A C 1
ATOM 784 O O . ALA A 1 95 ? -5.183 10.792 22.417 1.00 53.47 95 ALA A O 1
ATOM 785 N N . GLY A 1 96 ? -6.398 9.017 21.796 1.00 68.12 96 GLY A N 1
ATOM 786 C CA . GLY A 1 96 ? -7.312 9.776 20.938 1.00 68.12 96 GLY A CA 1
ATOM 787 C C . GLY A 1 96 ? -7.711 9.026 19.676 1.00 68.12 96 GLY A C 1
ATOM 788 O O . GLY A 1 96 ? -6.864 8.416 19.034 1.00 68.12 96 GLY A O 1
ATOM 789 N N . LYS A 1 97 ? -9.000 9.106 19.331 1.00 79.94 97 LYS A N 1
ATOM 790 C CA . LYS A 1 97 ? -9.561 8.548 18.100 1.00 79.94 97 LYS A CA 1
ATOM 791 C C . LYS A 1 97 ? -9.154 9.428 16.916 1.00 79.94 97 LYS A C 1
ATOM 793 O O . LYS A 1 97 ? -9.361 10.643 16.956 1.00 79.94 97 LYS A O 1
ATOM 798 N N . ALA A 1 98 ? -8.560 8.839 15.890 1.00 90.44 98 ALA A N 1
ATOM 799 C CA . ALA A 1 98 ? -8.121 9.529 14.688 1.00 90.44 98 ALA A CA 1
ATOM 800 C C . ALA A 1 98 ? -9.144 9.495 13.550 1.00 90.44 98 ALA A C 1
ATOM 802 O O . ALA A 1 98 ? -9.217 10.471 12.796 1.00 90.44 98 ALA A O 1
ATOM 803 N N . LEU A 1 99 ? -9.903 8.408 13.441 1.00 92.50 99 LEU A N 1
ATOM 804 C CA . LEU A 1 99 ? -10.911 8.164 12.418 1.00 92.50 99 LEU A CA 1
ATOM 805 C C . LEU A 1 99 ? -12.320 8.300 13.002 1.00 92.50 99 LEU A C 1
ATOM 807 O O . LEU A 1 99 ? -12.617 7.814 14.096 1.00 92.50 99 LEU A O 1
ATOM 811 N N . ASP A 1 100 ? -13.221 8.949 12.272 1.00 93.69 100 ASP A N 1
ATOM 812 C CA . ASP A 1 100 ? -14.637 8.946 12.631 1.00 93.69 100 ASP A CA 1
ATOM 813 C C . ASP A 1 100 ? -15.338 7.640 12.199 1.00 93.69 100 ASP A C 1
ATOM 815 O O . ASP A 1 100 ? -14.742 6.737 11.612 1.00 93.69 100 ASP A O 1
ATOM 819 N N . ALA A 1 101 ? -16.615 7.500 12.565 1.00 92.06 101 ALA A N 1
ATOM 820 C CA . ALA A 1 101 ? -17.382 6.297 12.247 1.00 92.06 101 ALA A CA 1
ATOM 821 C C . ALA A 1 101 ? -17.590 6.109 10.735 1.00 92.06 101 ALA A C 1
ATOM 823 O O . ALA A 1 101 ? -17.514 4.981 10.263 1.00 92.06 101 ALA A O 1
ATOM 824 N N . ALA A 1 102 ? -17.792 7.196 9.987 1.00 93.50 102 ALA A N 1
ATOM 825 C CA . ALA A 1 102 ? -18.014 7.137 8.546 1.00 93.50 102 ALA A CA 1
ATOM 826 C C . ALA A 1 102 ? -16.729 6.748 7.800 1.00 93.50 102 ALA A C 1
ATOM 828 O O . ALA A 1 102 ? -16.774 5.993 6.835 1.00 93.50 102 ALA A O 1
ATOM 829 N N . GLN A 1 103 ? -15.569 7.211 8.270 1.00 94.00 103 GLN A N 1
ATOM 830 C CA . GLN A 1 103 ? -14.266 6.793 7.754 1.00 94.00 103 GLN A CA 1
ATOM 831 C C . GLN A 1 103 ? -14.011 5.305 8.015 1.00 94.00 103 GLN A C 1
ATOM 833 O O . GLN A 1 103 ? -13.572 4.591 7.121 1.00 94.00 103 GLN A O 1
ATOM 838 N N . LEU A 1 104 ? -14.306 4.806 9.217 1.00 90.69 104 LEU A N 1
ATOM 839 C CA . LEU A 1 104 ? -14.158 3.376 9.510 1.00 90.69 104 LEU A CA 1
ATOM 840 C C . LEU A 1 104 ? -15.105 2.514 8.664 1.00 90.69 104 LEU A C 1
ATOM 842 O O . LEU A 1 104 ? -14.686 1.489 8.134 1.00 90.69 104 LEU A O 1
ATOM 846 N N . GLU A 1 105 ? -16.354 2.947 8.494 1.00 88.56 105 GLU A N 1
ATOM 847 C CA . GLU A 1 105 ? -17.335 2.274 7.637 1.00 88.56 105 GLU A CA 1
ATOM 848 C C . GLU A 1 105 ? -16.865 2.238 6.176 1.00 88.56 105 GLU A C 1
ATOM 850 O O . GLU A 1 105 ? -16.760 1.159 5.595 1.00 88.56 105 GLU A O 1
ATOM 855 N N . ALA A 1 106 ? -16.446 3.380 5.621 1.00 88.88 106 ALA A N 1
ATOM 856 C CA . ALA A 1 106 ? -15.904 3.453 4.265 1.00 88.88 106 ALA A CA 1
ATOM 857 C C . ALA A 1 106 ? -14.665 2.560 4.080 1.00 88.88 106 ALA A C 1
ATOM 859 O O . ALA A 1 106 ? -14.546 1.876 3.062 1.00 88.88 106 ALA A O 1
ATOM 860 N N . TYR A 1 107 ? -13.765 2.509 5.068 1.00 89.50 107 TYR A N 1
ATOM 861 C CA . TYR A 1 107 ? -12.607 1.615 5.039 1.00 89.50 107 TYR A CA 1
ATOM 862 C C . TYR A 1 107 ? -13.022 0.139 5.007 1.00 89.50 107 TYR A C 1
ATOM 864 O O . TYR A 1 107 ? -12.485 -0.634 4.216 1.00 89.50 107 TYR A O 1
ATOM 872 N N . HIS A 1 108 ? -13.986 -0.268 5.834 1.00 86.19 108 HIS A N 1
ATOM 873 C CA . HIS A 1 108 ? -14.462 -1.651 5.861 1.00 86.19 108 HIS A CA 1
ATOM 874 C C . HIS A 1 108 ? -15.193 -2.046 4.572 1.00 86.19 108 HIS A C 1
ATOM 876 O O . HIS A 1 108 ? -15.018 -3.171 4.094 1.00 86.19 108 HIS A O 1
ATOM 882 N N . GLU A 1 109 ? -15.971 -1.131 3.992 1.00 84.00 109 GLU A N 1
ATOM 883 C CA . GLU A 1 109 ? -16.724 -1.368 2.761 1.00 84.00 109 GLU A CA 1
ATOM 884 C C . GLU A 1 109 ? -15.832 -1.379 1.516 1.00 84.00 109 GLU A C 1
ATOM 886 O O . GLU A 1 109 ? -15.846 -2.351 0.757 1.00 84.00 109 GLU A O 1
ATOM 891 N N . GLN A 1 110 ? -15.054 -0.313 1.312 1.00 84.81 110 GLN A N 1
ATOM 892 C CA . GLN A 1 110 ? -14.296 -0.068 0.079 1.00 84.81 110 GLN A CA 1
ATOM 893 C C . GLN A 1 110 ? -12.866 -0.600 0.145 1.00 84.81 110 GLN A C 1
ATOM 895 O O . GLN A 1 110 ? -12.259 -0.867 -0.891 1.00 84.81 110 GLN A O 1
ATOM 900 N N . GLY A 1 111 ? -12.330 -0.777 1.352 1.00 87.44 111 GLY A N 1
ATOM 901 C CA . GLY A 1 111 ? -10.967 -1.240 1.565 1.00 87.44 111 GLY A CA 1
ATOM 902 C C . GLY A 1 111 ? -9.929 -0.130 1.514 1.00 87.44 111 GLY A C 1
ATOM 903 O O . GLY A 1 111 ? -8.750 -0.433 1.563 1.00 87.44 111 GLY A O 1
ATOM 904 N N . PHE A 1 112 ? -10.289 1.150 1.431 1.00 91.94 112 PHE A N 1
ATOM 905 C CA . PHE A 1 112 ? -9.278 2.202 1.509 1.00 91.94 112 PHE A CA 1
ATOM 906 C C . PHE A 1 112 ? -9.804 3.524 2.060 1.00 91.94 112 PHE A C 1
ATOM 908 O O . PHE A 1 112 ? -10.996 3.813 2.008 1.00 91.94 112 PHE A O 1
ATOM 915 N N . LEU A 1 113 ? -8.887 4.345 2.576 1.00 92.50 113 LEU A N 1
ATOM 916 C CA . LEU A 1 113 ? -9.125 5.746 2.928 1.00 92.50 113 LEU A CA 1
ATOM 917 C C . LEU A 1 113 ? -8.078 6.637 2.287 1.00 92.50 113 LEU A C 1
ATOM 919 O O . LEU A 1 113 ? -6.903 6.286 2.256 1.00 92.50 113 LEU A O 1
ATOM 923 N N . LEU A 1 114 ? -8.506 7.813 1.836 1.00 90.12 114 LEU A N 1
ATOM 924 C CA . LEU A 1 114 ? -7.651 8.809 1.196 1.00 90.12 114 LEU A CA 1
ATOM 925 C C . LEU A 1 114 ? -7.587 10.086 2.024 1.00 90.12 114 LEU A C 1
ATOM 927 O O . LEU A 1 114 ? -8.502 10.405 2.782 1.00 90.12 114 LEU A O 1
ATOM 931 N N . ASN A 1 115 ? -6.533 10.867 1.793 1.00 85.75 115 ASN A N 1
ATOM 932 C CA . ASN A 1 115 ? -6.379 12.228 2.306 1.00 85.75 115 ASN A CA 1
ATOM 933 C C . ASN A 1 115 ? -6.465 12.332 3.834 1.00 85.75 115 ASN A C 1
ATOM 935 O O . ASN A 1 115 ? -6.914 13.339 4.381 1.00 85.75 115 ASN A O 1
ATOM 939 N N . LEU A 1 116 ? -5.976 11.301 4.529 1.00 88.31 116 LEU A N 1
ATOM 940 C CA . LEU A 1 116 ? -5.805 11.355 5.975 1.00 88.31 116 LEU A CA 1
ATOM 941 C C . LEU A 1 116 ? -4.749 12.425 6.322 1.00 88.31 116 LEU A C 1
ATOM 943 O O . LEU A 1 116 ? -3.656 12.415 5.748 1.00 88.31 116 LEU A O 1
ATOM 947 N N . PRO A 1 117 ? -5.043 13.356 7.247 1.00 85.06 117 PRO A N 1
ATOM 948 C CA . PRO A 1 117 ? -4.169 14.491 7.526 1.00 85.06 117 PRO A CA 1
ATOM 949 C C . PRO A 1 117 ? -2.994 14.051 8.403 1.00 85.06 117 PRO A C 1
ATOM 951 O O . PRO A 1 117 ? -3.070 14.155 9.624 1.00 85.06 117 PRO A O 1
ATOM 954 N N . VAL A 1 118 ? -1.939 13.505 7.789 1.00 89.38 118 VAL A N 1
ATOM 955 C CA . VAL A 1 118 ? -0.730 13.040 8.493 1.00 89.38 118 VAL A CA 1
ATOM 956 C C . VAL A 1 118 ? 0.389 14.078 8.422 1.00 89.38 118 VAL A C 1
ATOM 958 O O . VAL A 1 118 ? 0.807 14.574 9.461 1.00 89.38 118 VAL A O 1
ATOM 961 N N . LEU A 1 119 ? 0.839 14.436 7.215 1.00 87.06 119 LEU A N 1
ATOM 962 C CA . LEU A 1 119 ? 1.903 15.418 6.977 1.00 87.06 119 LEU A CA 1
ATOM 963 C C . LEU A 1 119 ? 1.382 16.586 6.143 1.00 87.06 119 LEU A C 1
ATOM 965 O O . LEU A 1 119 ? 0.710 16.386 5.129 1.00 87.06 119 LEU A O 1
ATOM 969 N N . GLN A 1 120 ? 1.722 17.807 6.547 1.00 87.56 120 GLN A N 1
ATOM 970 C CA . GLN A 1 120 ? 1.355 19.034 5.842 1.00 87.56 120 GLN A CA 1
ATOM 971 C C . GLN A 1 120 ? 2.306 20.180 6.197 1.00 87.56 120 GLN A C 1
ATOM 973 O O . GLN A 1 120 ? 2.972 20.143 7.230 1.00 87.56 120 GLN A O 1
ATOM 978 N N . GLY A 1 121 ? 2.325 21.222 5.362 1.00 90.25 121 GLY A N 1
ATOM 979 C CA . GLY A 1 121 ? 3.103 22.434 5.620 1.00 90.25 121 GLY A CA 1
ATOM 980 C C . GLY A 1 121 ? 4.600 22.154 5.756 1.00 90.25 121 GLY A C 1
ATOM 981 O O . GLY A 1 121 ? 5.166 21.413 4.959 1.00 90.25 121 GLY A O 1
ATOM 982 N N . GLU A 1 122 ? 5.222 22.749 6.771 1.00 91.56 122 GLU A N 1
ATOM 983 C CA . GLU A 1 122 ? 6.664 22.663 7.029 1.00 91.56 122 GLU A CA 1
ATOM 984 C C . GLU A 1 122 ? 7.151 21.222 7.227 1.00 91.56 122 GLU A C 1
ATOM 986 O O . GLU A 1 122 ? 8.105 20.820 6.574 1.00 91.56 122 GLU A O 1
ATOM 991 N N . ALA A 1 123 ? 6.428 20.404 8.001 1.00 88.25 123 ALA A N 1
ATOM 992 C CA . ALA A 1 123 ? 6.796 19.005 8.240 1.00 88.25 123 ALA A CA 1
ATOM 993 C C . ALA A 1 123 ? 6.834 18.165 6.951 1.00 88.25 123 ALA A C 1
ATOM 995 O O . ALA A 1 123 ? 7.660 17.266 6.807 1.00 88.25 123 ALA A O 1
ATOM 996 N N . LEU A 1 124 ? 5.944 18.459 5.996 1.00 90.62 124 LEU A N 1
ATOM 997 C CA . LEU A 1 124 ? 5.986 17.825 4.681 1.00 90.62 124 LEU A CA 1
ATOM 998 C C . LEU A 1 124 ? 7.212 18.299 3.893 1.00 90.62 124 LEU A C 1
ATOM 1000 O O . LEU A 1 124 ? 7.920 17.470 3.339 1.00 90.62 124 LEU A O 1
ATOM 1004 N N . THR A 1 125 ? 7.470 19.608 3.861 1.00 91.31 125 THR A N 1
ATOM 1005 C CA . THR A 1 125 ? 8.632 20.177 3.163 1.00 91.31 125 THR A CA 1
ATOM 1006 C C . THR A 1 125 ? 9.946 19.592 3.685 1.00 91.31 125 THR A C 1
ATOM 1008 O O . THR A 1 125 ? 10.800 19.213 2.890 1.00 91.31 125 THR A O 1
ATOM 1011 N N . GLU A 1 126 ? 10.094 19.469 5.004 1.00 89.31 126 GLU A N 1
ATOM 1012 C CA . GLU A 1 126 ? 11.275 18.874 5.640 1.00 89.31 126 GLU A CA 1
ATOM 1013 C C . GLU A 1 126 ? 11.436 17.392 5.276 1.00 89.31 126 GLU A C 1
ATOM 1015 O O . GLU A 1 126 ? 12.528 16.959 4.900 1.00 89.31 126 GLU A O 1
ATOM 1020 N N . ALA A 1 127 ? 10.347 16.616 5.333 1.00 88.25 127 ALA A N 1
ATOM 1021 C CA . ALA A 1 127 ? 10.356 15.212 4.933 1.00 88.25 127 ALA A CA 1
ATOM 1022 C C . ALA A 1 127 ? 10.725 15.040 3.451 1.00 88.25 127 ALA A C 1
ATOM 1024 O O . ALA A 1 127 ? 11.537 14.174 3.122 1.00 88.25 127 ALA A O 1
ATOM 1025 N N . THR A 1 128 ? 10.183 15.891 2.573 1.00 90.38 128 THR A N 1
ATOM 1026 C CA . THR A 1 128 ? 10.510 15.912 1.143 1.00 90.38 128 THR A CA 1
ATOM 1027 C C . THR A 1 128 ? 11.981 16.240 0.919 1.00 90.38 128 THR A C 1
ATOM 1029 O O . THR A 1 128 ? 12.656 15.501 0.212 1.00 90.38 128 THR A O 1
ATOM 1032 N N . GLN A 1 129 ? 12.517 17.282 1.558 1.00 89.75 129 GLN A N 1
ATOM 1033 C CA . GLN A 1 129 ? 13.925 17.646 1.397 1.00 89.75 129 GLN A CA 1
ATOM 1034 C C . GLN A 1 129 ? 14.854 16.516 1.865 1.00 89.75 129 GLN A C 1
ATOM 1036 O O . GLN A 1 129 ? 15.786 16.137 1.156 1.00 89.75 129 GLN A O 1
ATOM 1041 N N . CYS A 1 130 ? 14.573 15.931 3.033 1.00 86.31 130 CYS A N 1
ATOM 1042 C CA . CYS A 1 130 ? 15.348 14.802 3.540 1.00 86.31 130 CYS A CA 1
ATOM 1043 C C . CYS A 1 130 ? 15.295 13.613 2.566 1.00 86.31 130 CYS A C 1
ATOM 1045 O O . CYS A 1 130 ? 16.311 12.970 2.301 1.00 86.31 130 CYS A O 1
ATOM 1047 N N . PHE A 1 131 ? 14.127 13.342 1.982 1.00 86.69 131 PHE A N 1
ATOM 1048 C CA . PHE A 1 131 ? 13.973 12.312 0.963 1.00 86.69 131 PHE A CA 1
ATOM 1049 C C . PHE A 1 131 ? 14.783 12.594 -0.310 1.00 86.69 131 PHE A C 1
ATOM 1051 O O . PHE A 1 131 ? 15.462 11.694 -0.804 1.00 86.69 131 PHE A O 1
ATOM 1058 N N . GLU A 1 132 ? 14.743 13.820 -0.829 1.00 88.62 132 GLU A N 1
ATOM 1059 C CA . GLU A 1 132 ? 15.473 14.217 -2.037 1.00 88.62 132 GLU A CA 1
ATOM 1060 C C . GLU A 1 132 ? 16.990 14.077 -1.866 1.00 88.62 132 GLU A C 1
ATOM 1062 O O . GLU A 1 132 ? 17.665 13.546 -2.750 1.00 88.62 132 GLU A O 1
ATOM 1067 N N . GLU A 1 133 ? 17.529 14.471 -0.710 1.00 85.75 133 GLU A N 1
ATOM 1068 C 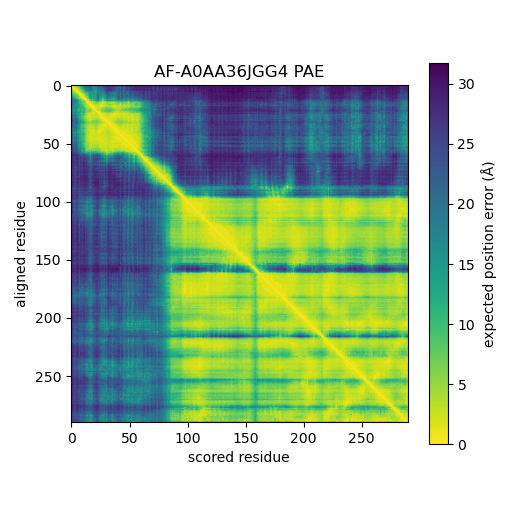CA . GLU A 1 133 ? 18.950 14.304 -0.381 1.00 85.75 133 GLU A CA 1
ATOM 1069 C C . GLU A 1 133 ? 19.357 12.820 -0.384 1.00 85.75 133 GLU A C 1
ATOM 1071 O O . GLU A 1 133 ? 20.377 12.435 -0.967 1.00 85.75 133 GLU A O 1
ATOM 1076 N N . LEU A 1 134 ? 18.519 11.961 0.208 1.00 79.38 134 LEU A N 1
ATOM 1077 C CA . LEU A 1 134 ? 18.728 10.512 0.235 1.00 79.38 134 LEU A CA 1
ATOM 1078 C C . LEU A 1 134 ? 18.632 9.882 -1.156 1.00 79.38 134 LEU A C 1
ATOM 1080 O O . LEU A 1 134 ? 19.426 8.998 -1.492 1.00 79.38 134 LEU A O 1
ATOM 1084 N N . LEU A 1 135 ? 17.662 10.316 -1.960 1.00 83.88 135 LEU A N 1
ATOM 1085 C CA . LEU A 1 135 ? 17.504 9.868 -3.336 1.00 83.88 135 LEU A CA 1
ATOM 1086 C C . LEU A 1 135 ? 18.740 10.255 -4.153 1.00 83.88 135 LEU A C 1
ATOM 1088 O O . LEU A 1 135 ? 19.323 9.391 -4.807 1.00 83.88 135 LEU A O 1
ATOM 1092 N N . GLN A 1 136 ? 19.199 11.504 -4.062 1.00 84.56 136 GLN A N 1
ATOM 1093 C CA . GLN A 1 136 ? 20.365 11.978 -4.803 1.00 84.56 136 GLN A CA 1
ATOM 1094 C C . GLN A 1 136 ? 21.634 11.184 -4.451 1.00 84.56 136 GLN A C 1
ATOM 1096 O O . GLN A 1 136 ? 22.311 10.700 -5.359 1.00 84.56 136 GLN A O 1
ATOM 1101 N N . GLU A 1 137 ? 21.902 10.928 -3.161 1.00 80.44 137 GLU A N 1
ATOM 1102 C CA . GLU A 1 137 ? 23.035 10.087 -2.725 1.00 80.44 137 GLU A CA 1
ATOM 1103 C C . GLU A 1 137 ? 22.995 8.690 -3.376 1.00 80.44 137 GLU A C 1
ATOM 1105 O O . GLU A 1 137 ? 24.029 8.113 -3.730 1.00 80.44 137 GLU A O 1
ATOM 1110 N N . ARG A 1 138 ? 21.797 8.114 -3.528 1.00 76.81 138 ARG A N 1
ATOM 1111 C CA . ARG A 1 138 ? 21.602 6.783 -4.122 1.00 76.81 138 ARG A CA 1
ATOM 1112 C C . ARG A 1 138 ? 21.774 6.802 -5.633 1.00 76.81 138 ARG A C 1
ATOM 1114 O O . ARG A 1 138 ? 22.417 5.900 -6.170 1.00 76.81 138 ARG A O 1
ATOM 1121 N N . LEU A 1 139 ? 21.244 7.823 -6.298 1.00 81.69 139 LEU A N 1
ATOM 1122 C CA . LEU A 1 139 ? 21.370 7.999 -7.742 1.00 81.69 139 LEU A CA 1
ATOM 1123 C C . LEU A 1 139 ? 22.818 8.254 -8.169 1.00 81.69 139 LEU A C 1
ATOM 1125 O O . LEU A 1 139 ? 23.231 7.737 -9.205 1.00 81.69 139 LEU A O 1
ATOM 1129 N N . ASP A 1 140 ? 23.594 8.984 -7.367 1.00 79.94 140 ASP A N 1
ATOM 1130 C CA . ASP A 1 140 ? 25.010 9.271 -7.641 1.00 79.94 140 ASP A CA 1
ATOM 1131 C C . ASP A 1 140 ? 25.902 8.026 -7.536 1.00 79.94 140 ASP A C 1
ATOM 1133 O O . ASP A 1 140 ? 26.958 7.950 -8.162 1.00 79.94 140 ASP A O 1
ATOM 1137 N N . ARG A 1 141 ? 25.476 7.023 -6.758 1.00 76.94 141 ARG A N 1
ATOM 1138 C CA . ARG A 1 141 ? 26.180 5.737 -6.615 1.00 76.94 141 ARG A CA 1
ATOM 1139 C C . ARG A 1 141 ? 25.768 4.691 -7.644 1.00 76.94 141 ARG A C 1
ATOM 1141 O O . ARG A 1 141 ? 26.405 3.639 -7.711 1.00 76.94 141 ARG A O 1
ATOM 1148 N N . ALA A 1 142 ? 24.699 4.929 -8.399 1.00 75.94 142 ALA A N 1
ATOM 1149 C CA . ALA A 1 142 ? 24.230 3.976 -9.390 1.00 75.94 142 ALA A CA 1
ATOM 1150 C C . ALA A 1 142 ? 25.189 3.957 -10.599 1.00 75.94 142 ALA A C 1
ATOM 1152 O O . ALA A 1 142 ? 25.468 5.012 -11.169 1.00 75.94 142 ALA A O 1
ATOM 1153 N N . PRO A 1 143 ? 25.691 2.780 -11.016 1.00 78.81 143 PRO A N 1
ATOM 1154 C CA . PRO A 1 143 ? 26.688 2.681 -12.085 1.00 78.81 143 PRO A CA 1
ATOM 1155 C C . PRO A 1 143 ? 26.136 2.998 -13.485 1.00 78.81 143 PRO A C 1
ATOM 1157 O O . PRO A 1 143 ? 26.908 3.293 -14.395 1.00 78.81 143 PRO A O 1
ATOM 1160 N N . ASP A 1 144 ? 24.817 2.929 -13.666 1.00 77.88 144 ASP A N 1
ATOM 1161 C CA . ASP A 1 144 ? 24.124 3.101 -14.942 1.00 77.88 144 ASP A CA 1
ATOM 1162 C C . ASP A 1 144 ? 22.651 3.505 -14.724 1.00 77.88 144 ASP A C 1
ATOM 1164 O O . ASP A 1 144 ? 22.153 3.517 -13.594 1.00 77.88 144 ASP A O 1
ATOM 1168 N N . VAL A 1 145 ? 21.951 3.846 -15.811 1.00 77.06 145 VAL A N 1
ATOM 1169 C CA . VAL A 1 145 ? 20.555 4.320 -15.786 1.00 77.06 145 VAL A CA 1
ATOM 1170 C C . VAL A 1 145 ? 19.580 3.256 -15.271 1.00 77.06 145 VAL A C 1
ATOM 1172 O O . VAL A 1 145 ? 18.715 3.576 -14.459 1.00 77.06 145 VAL A O 1
ATOM 1175 N N . ASP A 1 146 ? 19.737 1.991 -15.654 1.00 73.25 146 ASP A N 1
ATOM 1176 C CA . ASP A 1 146 ? 18.836 0.920 -15.207 1.00 73.25 146 ASP A CA 1
ATOM 1177 C C . ASP A 1 146 ? 18.982 0.670 -13.701 1.00 73.25 146 ASP A C 1
ATOM 1179 O O . ASP A 1 146 ? 18.019 0.408 -12.975 1.00 73.25 146 ASP A O 1
ATOM 1183 N N . SER A 1 147 ? 20.210 0.797 -13.205 1.00 74.44 147 SER A N 1
ATOM 1184 C CA . SER A 1 147 ? 20.534 0.720 -11.788 1.00 74.44 147 SER A CA 1
ATOM 1185 C C . SER A 1 147 ? 20.008 1.926 -11.001 1.00 74.44 147 SER A C 1
ATOM 1187 O O . SER A 1 147 ? 19.738 1.772 -9.810 1.00 74.44 147 SER A O 1
ATOM 1189 N N . ARG A 1 148 ? 19.786 3.090 -11.636 1.00 74.56 148 ARG A N 1
ATOM 1190 C CA . ARG A 1 148 ? 19.129 4.252 -11.002 1.00 74.56 148 ARG A CA 1
ATOM 1191 C C . ARG A 1 148 ? 17.660 3.979 -10.701 1.00 74.56 148 ARG A C 1
ATOM 1193 O O . ARG A 1 148 ? 17.229 4.288 -9.595 1.00 74.56 148 ARG A O 1
ATOM 1200 N N . PHE A 1 149 ? 16.921 3.365 -11.630 1.00 76.88 149 PHE A N 1
ATOM 1201 C CA . PHE A 1 149 ? 15.526 2.976 -11.384 1.00 76.88 149 PHE A CA 1
ATOM 1202 C C . PHE A 1 149 ? 15.443 2.010 -10.201 1.00 76.88 149 PHE A C 1
ATOM 1204 O O . PHE A 1 149 ? 14.765 2.291 -9.217 1.00 76.88 149 PHE A O 1
ATOM 1211 N N . ARG A 1 150 ? 16.237 0.929 -10.214 1.00 69.69 150 ARG A N 1
ATOM 1212 C CA . ARG A 1 150 ? 16.300 -0.015 -9.081 1.00 69.69 150 ARG A CA 1
ATOM 1213 C C . ARG A 1 150 ? 16.662 0.674 -7.763 1.00 69.69 150 ARG A C 1
ATOM 1215 O O . ARG A 1 150 ? 16.019 0.421 -6.751 1.00 69.69 150 ARG A O 1
ATOM 1222 N N . ALA A 1 151 ? 17.652 1.568 -7.774 1.00 69.00 151 ALA A N 1
ATOM 1223 C CA . ALA A 1 151 ? 18.061 2.306 -6.581 1.00 69.00 151 ALA A CA 1
ATOM 1224 C C . ALA A 1 151 ? 16.939 3.194 -6.015 1.00 69.00 151 ALA A C 1
ATOM 1226 O O . ALA A 1 151 ? 16.800 3.262 -4.795 1.00 69.00 151 ALA A O 1
ATOM 1227 N N . ALA A 1 152 ? 16.134 3.825 -6.877 1.00 72.88 152 ALA A N 1
ATOM 1228 C CA . ALA A 1 152 ? 14.981 4.632 -6.480 1.00 72.88 152 ALA A CA 1
ATOM 1229 C C . ALA A 1 152 ? 13.823 3.785 -5.917 1.00 72.88 152 ALA A C 1
ATOM 1231 O O . ALA A 1 152 ? 13.131 4.233 -5.004 1.00 72.88 152 ALA A O 1
ATOM 1232 N N . HIS A 1 153 ? 13.654 2.541 -6.380 1.00 66.25 153 HIS A N 1
ATOM 1233 C CA . HIS A 1 153 ? 12.659 1.598 -5.839 1.00 66.25 153 HIS A CA 1
ATOM 1234 C C . HIS A 1 153 ? 13.048 0.994 -4.486 1.00 66.25 153 HIS A C 1
ATOM 1236 O O . HIS A 1 153 ? 12.180 0.625 -3.700 1.00 66.25 153 HIS A O 1
ATOM 1242 N N . THR A 1 154 ? 14.345 0.899 -4.183 1.00 65.62 154 THR A N 1
ATOM 1243 C CA . THR A 1 154 ? 14.858 0.292 -2.943 1.00 65.62 154 THR A CA 1
ATOM 1244 C C . THR A 1 154 ? 15.702 1.271 -2.127 1.00 65.62 154 THR A C 1
ATOM 1246 O O . THR A 1 154 ? 16.858 0.991 -1.796 1.00 65.62 154 THR A O 1
ATOM 1249 N N . LEU A 1 155 ? 15.137 2.426 -1.754 1.00 60.12 155 LEU A N 1
ATOM 1250 C CA . LEU A 1 155 ? 15.853 3.428 -0.940 1.00 60.12 155 LEU A CA 1
ATOM 1251 C C . LEU A 1 155 ? 16.083 2.973 0.514 1.00 60.12 155 LEU A C 1
ATOM 1253 O O . LEU A 1 155 ? 16.872 3.574 1.249 1.00 60.12 155 LEU A O 1
ATOM 1257 N N . SER A 1 156 ? 15.479 1.844 0.889 1.00 52.47 156 SER A N 1
ATOM 1258 C CA . SER A 1 156 ? 15.592 1.176 2.184 1.00 52.47 156 SER A CA 1
ATOM 1259 C C . SER A 1 156 ? 17.053 0.897 2.571 1.00 52.47 156 SER A C 1
ATOM 1261 O O . SER A 1 156 ? 17.747 0.077 1.970 1.00 52.47 156 SER A O 1
ATOM 1263 N N . ARG A 1 157 ? 17.548 1.599 3.591 1.00 46.59 157 ARG A N 1
ATOM 1264 C CA . ARG A 1 157 ? 18.764 1.257 4.351 1.00 46.59 157 ARG A CA 1
ATOM 1265 C C . ARG A 1 157 ? 18.313 0.546 5.642 1.00 46.59 157 ARG A C 1
ATOM 1267 O O . ARG A 1 157 ? 17.223 0.862 6.121 1.00 46.59 157 ARG A O 1
ATOM 1274 N N . PRO A 1 158 ? 19.108 -0.357 6.250 1.00 42.41 158 PRO A N 1
ATOM 1275 C CA . PRO A 1 158 ? 18.851 -0.736 7.633 1.00 42.41 158 PRO A CA 1
ATOM 1276 C C . PRO A 1 158 ? 18.902 0.529 8.503 1.00 42.41 158 PRO A C 1
ATOM 1278 O O . PRO A 1 158 ? 19.918 1.218 8.494 1.00 42.41 158 PRO A O 1
ATOM 1281 N N . LEU A 1 159 ? 17.790 0.850 9.173 1.00 40.22 159 LEU A N 1
ATOM 1282 C CA . LEU A 1 159 ? 17.653 1.555 10.463 1.00 40.22 159 LEU A CA 1
ATOM 1283 C C . LEU A 1 159 ? 18.427 2.861 10.758 1.00 40.22 159 LEU A C 1
ATOM 1285 O O . LEU A 1 159 ? 18.326 3.361 11.871 1.00 40.22 159 LEU A O 1
ATOM 1289 N N . HIS A 1 160 ? 19.141 3.465 9.811 1.00 41.31 160 HIS A N 1
ATOM 1290 C CA . HIS A 1 160 ? 19.939 4.681 10.048 1.00 41.31 160 HIS A CA 1
ATOM 1291 C C . HIS A 1 160 ? 19.408 5.929 9.327 1.00 41.31 160 HIS A C 1
ATOM 1293 O O . HIS A 1 160 ? 20.159 6.877 9.119 1.00 41.31 160 HIS A O 1
ATOM 1299 N N . GLN A 1 161 ? 18.140 5.934 8.907 1.00 53.16 161 GLN A N 1
ATOM 1300 C CA . GLN A 1 161 ? 17.477 7.139 8.403 1.00 53.16 161 GLN A CA 1
ATOM 1301 C C . GLN A 1 161 ? 16.408 7.572 9.399 1.00 53.16 161 GLN A C 1
ATOM 1303 O O . GLN A 1 161 ? 15.379 6.906 9.531 1.00 53.16 161 GLN A O 1
ATOM 1308 N N . ASP A 1 162 ? 16.652 8.703 10.061 1.00 64.88 162 ASP A N 1
ATOM 1309 C CA . ASP A 1 162 ? 15.727 9.326 11.011 1.00 64.88 162 ASP A CA 1
ATOM 1310 C C . ASP A 1 162 ? 14.333 9.520 10.397 1.00 64.88 162 ASP A C 1
ATOM 1312 O O . ASP A 1 162 ? 13.332 9.350 11.085 1.00 64.88 162 ASP A O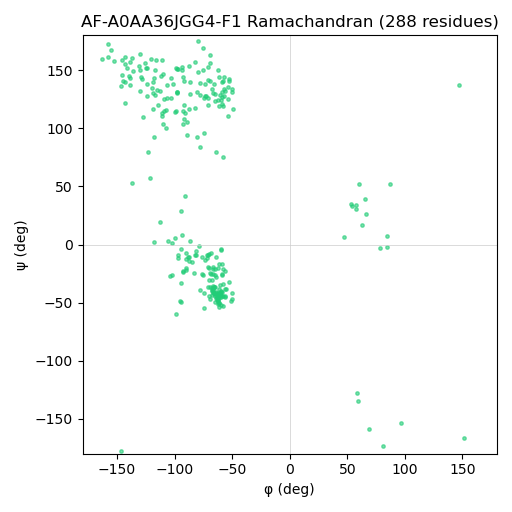 1
ATOM 1316 N N . LEU A 1 163 ? 14.256 9.757 9.081 1.00 75.62 163 LEU A N 1
ATOM 1317 C CA . LEU A 1 163 ? 13.006 10.003 8.367 1.00 75.62 163 LEU A CA 1
ATOM 1318 C C . LEU A 1 163 ? 12.017 8.827 8.419 1.00 75.62 163 LEU A C 1
ATOM 1320 O O . LEU A 1 163 ? 10.874 9.015 8.819 1.00 75.62 163 LEU A O 1
ATOM 1324 N N . VAL A 1 164 ? 12.421 7.606 8.043 1.00 75.12 164 VAL A N 1
ATOM 1325 C CA . VAL A 1 164 ? 11.491 6.454 7.997 1.00 75.12 164 VAL A CA 1
ATOM 1326 C C . VAL A 1 164 ? 10.953 6.137 9.383 1.00 75.12 164 VAL A C 1
ATOM 1328 O O . VAL A 1 164 ? 9.754 5.921 9.550 1.00 75.12 164 VAL A O 1
ATOM 1331 N N . HIS A 1 165 ? 11.838 6.133 10.380 1.00 74.38 165 HIS A N 1
ATOM 1332 C CA . HIS A 1 165 ? 11.441 5.898 11.758 1.00 74.38 165 HIS A CA 1
ATOM 1333 C C . HIS A 1 165 ? 10.503 7.003 12.254 1.00 74.38 165 HIS A C 1
ATOM 1335 O O . HIS A 1 165 ? 9.438 6.695 12.786 1.00 74.38 165 HIS A O 1
ATOM 1341 N N . HIS A 1 166 ? 10.856 8.272 12.026 1.00 78.31 166 HIS A N 1
ATOM 1342 C CA . HIS A 1 166 ? 10.044 9.424 12.411 1.00 78.31 166 HIS A CA 1
ATOM 1343 C C . HIS A 1 166 ? 8.631 9.348 11.820 1.00 78.31 166 HIS A C 1
ATOM 1345 O O . HIS A 1 166 ? 7.649 9.515 12.538 1.00 78.31 166 HIS A O 1
ATOM 1351 N N . LEU A 1 167 ? 8.511 9.003 10.538 1.00 84.62 167 LEU A N 1
ATOM 1352 C CA . LEU A 1 167 ? 7.217 8.866 9.871 1.00 84.62 167 LEU A CA 1
ATOM 1353 C C . LEU A 1 167 ? 6.418 7.655 10.360 1.00 84.62 167 LEU A C 1
ATOM 1355 O O . LEU A 1 167 ? 5.225 7.778 10.634 1.00 84.62 167 LEU A O 1
ATOM 1359 N N . ALA A 1 168 ? 7.061 6.497 10.520 1.00 79.94 168 ALA A N 1
ATOM 1360 C CA . ALA A 1 168 ? 6.404 5.283 11.006 1.00 79.94 168 ALA A CA 1
ATOM 1361 C C . ALA A 1 168 ? 5.947 5.396 12.474 1.00 79.94 168 ALA A C 1
ATOM 1363 O O . ALA A 1 168 ? 5.011 4.712 12.883 1.00 79.94 168 ALA A O 1
ATOM 1364 N N . THR A 1 169 ? 6.600 6.254 13.264 1.00 78.25 169 THR A N 1
ATOM 1365 C CA . THR A 1 169 ? 6.261 6.551 14.668 1.00 78.25 169 THR A CA 1
ATOM 1366 C C . THR A 1 169 ? 5.462 7.840 14.846 1.00 78.25 169 THR A C 1
ATOM 1368 O O . THR A 1 169 ? 5.186 8.236 15.978 1.00 78.25 169 THR A O 1
ATOM 1371 N N . HIS A 1 170 ? 5.059 8.494 13.756 1.00 86.25 170 HIS A N 1
ATOM 1372 C CA . HIS A 1 170 ? 4.305 9.738 13.817 1.00 86.25 170 HIS A CA 1
ATOM 1373 C C . HIS A 1 170 ? 2.969 9.522 14.543 1.00 86.25 170 HIS A C 1
ATOM 1375 O O . HIS A 1 170 ? 2.189 8.650 14.162 1.00 86.25 170 HIS A O 1
ATOM 1381 N N . GLU A 1 171 ? 2.657 10.345 15.548 1.00 86.62 171 GLU A N 1
ATOM 1382 C CA . GLU A 1 171 ? 1.493 10.160 16.437 1.00 86.62 171 GLU A CA 1
ATOM 1383 C C . GLU A 1 171 ? 0.183 9.926 15.674 1.00 86.62 171 GLU A C 1
ATOM 1385 O O . GLU A 1 171 ? -0.594 9.026 15.993 1.00 86.62 171 GLU A O 1
ATOM 1390 N N . ARG A 1 172 ? -0.030 10.686 14.594 1.00 90.06 172 ARG A N 1
ATOM 1391 C CA . ARG A 1 172 ? -1.214 10.536 13.743 1.00 90.06 172 ARG A CA 1
ATOM 1392 C C . ARG A 1 172 ? -1.262 9.205 12.988 1.00 90.06 172 ARG A C 1
ATOM 1394 O O . ARG A 1 172 ? -2.348 8.651 12.858 1.00 90.06 172 ARG A O 1
ATOM 1401 N N . VAL A 1 173 ? -0.123 8.701 12.500 1.00 90.12 173 VAL A N 1
ATOM 1402 C CA . VAL A 1 173 ? -0.036 7.379 11.850 1.00 90.12 173 VAL A CA 1
ATOM 1403 C C . VAL A 1 173 ? -0.435 6.316 12.859 1.00 90.12 173 VAL A C 1
ATOM 1405 O O . VAL A 1 173 ? -1.327 5.519 12.593 1.00 90.12 173 VAL A O 1
ATOM 1408 N N . LEU A 1 174 ? 0.160 6.368 14.048 1.00 86.75 174 LEU A N 1
ATOM 1409 C CA . LEU A 1 174 ? -0.091 5.407 15.113 1.00 86.75 174 LEU A CA 1
ATOM 1410 C C . LEU A 1 174 ? -1.560 5.398 15.546 1.00 86.75 174 LEU A C 1
ATOM 1412 O O . LEU A 1 174 ? -2.141 4.328 15.680 1.00 86.75 174 LEU A O 1
ATOM 1416 N N . ALA A 1 175 ? -2.178 6.572 15.693 1.00 88.81 175 ALA A N 1
ATOM 1417 C CA . ALA A 1 175 ? -3.587 6.686 16.057 1.00 88.81 175 ALA A CA 1
ATOM 1418 C C . ALA A 1 175 ? -4.533 6.150 14.961 1.00 88.81 175 ALA A C 1
ATOM 1420 O O . ALA A 1 175 ? -5.508 5.473 15.273 1.00 88.81 175 ALA A O 1
ATOM 1421 N N . ILE A 1 176 ? -4.236 6.403 13.677 1.00 91.88 176 ILE A N 1
ATOM 1422 C CA . ILE A 1 176 ? -5.001 5.845 12.544 1.00 91.88 176 ILE A CA 1
ATOM 1423 C C . ILE A 1 176 ? -4.905 4.315 12.531 1.00 91.88 176 ILE A C 1
ATOM 1425 O O . ILE A 1 176 ? -5.911 3.633 12.353 1.00 91.88 176 ILE A O 1
ATOM 1429 N N . VAL A 1 177 ? -3.699 3.772 12.717 1.00 88.81 177 VAL A N 1
ATOM 1430 C CA . VAL A 1 177 ? -3.472 2.321 12.728 1.00 88.81 177 VAL A CA 1
ATOM 1431 C C . VAL A 1 177 ? -4.145 1.674 13.941 1.00 88.81 177 VAL A C 1
ATOM 1433 O O . VAL A 1 177 ? -4.779 0.632 13.783 1.00 88.81 177 VAL A O 1
ATOM 1436 N N . GLU A 1 178 ? -4.068 2.296 15.124 1.00 86.44 178 GLU A N 1
ATOM 1437 C CA . GLU A 1 178 ? -4.736 1.823 16.347 1.00 86.44 178 GLU A CA 1
ATOM 1438 C C . GLU A 1 178 ? -6.259 1.753 16.173 1.00 86.44 178 GLU A C 1
ATOM 1440 O O . GLU A 1 178 ? -6.873 0.781 16.610 1.00 86.44 178 GLU A O 1
ATOM 1445 N N . ASP A 1 179 ? -6.875 2.727 15.496 1.00 89.19 179 ASP A N 1
ATOM 1446 C CA . ASP A 1 179 ? -8.323 2.722 15.251 1.00 89.19 179 ASP A CA 1
ATOM 1447 C C . ASP A 1 179 ? -8.783 1.548 14.367 1.00 89.19 179 ASP A C 1
ATOM 1449 O O . ASP A 1 179 ? -9.917 1.090 14.509 1.00 89.19 179 ASP A O 1
ATOM 1453 N N . VAL A 1 180 ? -7.917 1.041 13.479 1.00 88.38 180 VAL A N 1
ATOM 1454 C CA . VAL A 1 180 ? -8.241 -0.061 12.553 1.00 88.38 180 VAL A CA 1
ATOM 1455 C C . VAL A 1 180 ? -7.806 -1.427 13.094 1.00 88.38 180 VAL A C 1
ATOM 1457 O O . VAL A 1 180 ? -8.574 -2.391 13.084 1.00 88.38 180 VAL A O 1
ATOM 1460 N N . LEU A 1 181 ? -6.565 -1.548 13.572 1.00 82.62 181 LEU A N 1
ATOM 1461 C CA . LEU A 1 181 ? -5.998 -2.814 14.055 1.00 82.62 181 LEU A CA 1
ATOM 1462 C C . LEU A 1 181 ? -6.235 -3.045 15.553 1.00 82.62 181 LEU A C 1
ATOM 1464 O O . LEU A 1 181 ? -6.074 -4.165 16.048 1.00 82.62 181 LEU A O 1
ATOM 1468 N N . GLY A 1 182 ? -6.668 -2.028 16.289 1.00 83.19 182 GLY A N 1
ATOM 1469 C CA . GLY A 1 182 ? -6.744 -2.060 17.743 1.00 83.19 182 GLY A CA 1
ATOM 1470 C C . GLY A 1 182 ? -5.394 -1.778 18.402 1.00 83.19 182 GLY A C 1
ATOM 1471 O O . GLY A 1 182 ? -4.403 -1.447 17.762 1.00 83.19 182 GLY A O 1
ATOM 1472 N N . ARG A 1 183 ? -5.356 -1.921 19.728 1.00 75.00 183 ARG A N 1
ATOM 1473 C CA . ARG A 1 183 ? -4.274 -1.406 20.592 1.00 75.00 183 ARG A CA 1
ATOM 1474 C C . ARG A 1 183 ? -2.955 -2.173 20.515 1.00 75.00 183 ARG A C 1
ATOM 1476 O O . ARG A 1 183 ? -1.952 -1.713 21.053 1.00 75.00 183 ARG A O 1
ATOM 1483 N N . GLU A 1 184 ? -2.971 -3.361 19.923 1.00 73.25 184 GLU A N 1
ATOM 1484 C CA . GLU A 1 184 ? -1.814 -4.247 19.836 1.00 73.25 184 GLU A CA 1
ATOM 1485 C C . GLU A 1 184 ? -1.450 -4.462 18.373 1.00 73.25 184 GLU A C 1
ATOM 1487 O O . GLU A 1 184 ? -1.962 -5.359 17.707 1.00 73.25 184 GLU A O 1
ATOM 1492 N N . PHE A 1 185 ? -0.548 -3.617 17.885 1.00 73.38 185 PHE A N 1
ATOM 1493 C CA . PHE A 1 185 ? 0.035 -3.723 16.556 1.00 73.38 185 PHE A CA 1
ATOM 1494 C C . PHE A 1 185 ? 1.540 -3.455 16.616 1.00 73.38 185 PHE A C 1
ATOM 1496 O O . PHE A 1 185 ? 2.064 -2.866 17.568 1.00 73.38 185 PHE A O 1
ATOM 1503 N N . CYS A 1 186 ? 2.242 -3.899 15.583 1.00 70.12 186 CYS A N 1
ATOM 1504 C CA . CYS A 1 186 ? 3.615 -3.513 15.314 1.00 70.12 186 CYS A CA 1
ATOM 1505 C C . CYS A 1 186 ? 3.701 -2.949 13.898 1.00 70.12 186 CYS A C 1
ATOM 1507 O O . CYS A 1 186 ? 2.940 -3.337 13.010 1.00 70.12 186 CYS A O 1
ATOM 1509 N N . CYS A 1 187 ? 4.656 -2.051 13.673 1.00 73.50 187 CYS A N 1
ATOM 1510 C CA . CYS A 1 187 ? 5.176 -1.899 12.323 1.00 73.50 187 CYS A CA 1
ATOM 1511 C C . CYS A 1 187 ? 5.898 -3.212 11.997 1.00 73.50 187 CYS A C 1
ATOM 1513 O O . CYS A 1 187 ? 6.636 -3.716 12.835 1.00 73.50 187 CYS A O 1
ATOM 1515 N N . TRP A 1 188 ? 5.626 -3.825 10.850 1.00 70.50 188 TRP A N 1
ATOM 1516 C CA . TRP A 1 188 ? 6.429 -4.959 10.392 1.00 70.50 188 TRP A CA 1
ATOM 1517 C C . TRP A 1 188 ? 7.513 -4.447 9.463 1.00 70.50 188 TRP A C 1
ATOM 1519 O O . TRP A 1 188 ? 8.683 -4.715 9.701 1.00 70.50 188 TRP A O 1
ATOM 1529 N N . SER A 1 189 ? 7.129 -3.622 8.484 1.00 73.44 189 SER A N 1
ATOM 1530 C CA . SER A 1 189 ? 8.049 -2.967 7.566 1.00 73.44 189 SER A CA 1
ATOM 1531 C C . SER A 1 189 ? 7.619 -1.553 7.192 1.00 73.44 189 SER A C 1
ATOM 1533 O O . SER A 1 189 ? 6.437 -1.216 7.226 1.00 73.44 189 SER A O 1
ATOM 1535 N N . ALA A 1 190 ? 8.603 -0.747 6.801 1.00 76.31 190 ALA A N 1
ATOM 1536 C CA . ALA A 1 190 ? 8.431 0.581 6.238 1.00 76.31 190 ALA A CA 1
ATOM 1537 C C . ALA A 1 190 ? 9.534 0.829 5.203 1.00 76.31 190 ALA A C 1
ATOM 1539 O O . ALA A 1 190 ? 10.705 0.515 5.437 1.00 76.31 190 ALA A O 1
ATOM 1540 N N . HIS A 1 191 ? 9.155 1.393 4.060 1.00 78.12 191 H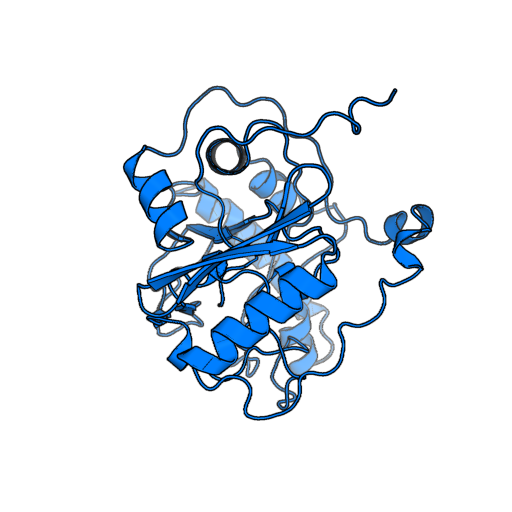IS A N 1
ATOM 1541 C CA . HIS A 1 191 ? 10.046 1.599 2.926 1.00 78.12 191 HIS A CA 1
ATOM 1542 C C . HIS A 1 191 ? 9.780 2.957 2.283 1.00 78.12 191 HIS A C 1
ATOM 1544 O O . HIS A 1 191 ? 8.640 3.405 2.204 1.00 78.12 191 HIS A O 1
ATOM 1550 N N . LEU A 1 192 ? 10.848 3.580 1.794 1.00 79.88 192 LEU A N 1
ATOM 1551 C CA . LEU A 1 192 ? 10.772 4.709 0.877 1.00 79.88 192 LEU A CA 1
ATOM 1552 C C . LEU A 1 192 ? 11.061 4.188 -0.527 1.00 79.88 192 LEU A C 1
ATOM 1554 O O . LEU A 1 192 ? 11.985 3.388 -0.714 1.00 79.88 192 LEU A O 1
ATOM 1558 N N . PHE A 1 193 ? 10.297 4.655 -1.502 1.00 83.25 193 PHE A N 1
ATOM 1559 C CA . PHE A 1 193 ? 10.523 4.362 -2.909 1.00 83.25 193 PHE A CA 1
ATOM 1560 C C . PHE A 1 193 ? 10.120 5.579 -3.750 1.00 83.25 193 PHE A C 1
ATOM 1562 O O . PHE A 1 193 ? 9.351 6.430 -3.305 1.00 83.25 193 PHE A O 1
ATOM 1569 N N . CYS A 1 194 ? 10.650 5.665 -4.965 1.00 87.06 194 CYS A N 1
ATOM 1570 C CA . CYS A 1 194 ? 10.299 6.679 -5.950 1.00 87.06 194 CYS A CA 1
ATOM 1571 C C . CYS A 1 194 ? 10.292 6.059 -7.345 1.00 87.06 194 CYS A C 1
ATOM 1573 O O . CYS A 1 194 ? 11.179 5.280 -7.695 1.00 87.06 194 CYS A O 1
ATOM 1575 N N . LYS A 1 195 ? 9.302 6.453 -8.150 1.00 87.31 195 LYS A N 1
ATOM 1576 C CA . LYS A 1 195 ? 9.329 6.264 -9.599 1.00 87.31 195 LYS A CA 1
ATOM 1577 C C . LYS A 1 195 ? 9.951 7.491 -10.244 1.00 87.31 195 LYS A C 1
ATOM 1579 O O . LYS A 1 195 ? 9.376 8.577 -10.203 1.00 87.31 195 LYS A O 1
ATOM 1584 N N . LEU A 1 196 ? 11.128 7.313 -10.838 1.00 88.56 196 LEU A N 1
ATOM 1585 C CA . LEU A 1 196 ? 11.787 8.390 -11.569 1.00 88.56 196 LEU A CA 1
ATOM 1586 C C . LEU A 1 196 ? 11.015 8.721 -12.859 1.00 88.56 196 LEU A C 1
ATOM 1588 O O . LEU A 1 196 ? 10.330 7.860 -13.418 1.00 88.56 196 LEU A O 1
ATOM 1592 N N . PRO A 1 197 ? 11.160 9.941 -13.397 1.00 87.44 197 PRO A N 1
ATOM 1593 C CA . PRO A 1 197 ? 10.629 10.264 -14.713 1.00 87.44 197 PRO A CA 1
ATOM 1594 C C . PRO A 1 197 ? 11.119 9.275 -15.777 1.00 87.44 197 PRO A C 1
ATOM 1596 O O . PRO A 1 197 ? 12.309 8.973 -15.855 1.00 87.44 197 PRO A O 1
ATOM 1599 N N . SER A 1 198 ? 10.203 8.824 -16.636 1.00 86.44 198 SER A N 1
ATOM 1600 C CA . SER A 1 198 ? 10.466 7.827 -17.691 1.00 86.44 198 SER A CA 1
ATOM 1601 C C . SER A 1 198 ? 10.907 6.446 -17.190 1.00 86.44 198 SER A C 1
ATOM 1603 O O . SER A 1 198 ? 11.429 5.661 -17.982 1.00 86.44 198 SER A O 1
ATOM 1605 N N . ASP A 1 199 ? 10.701 6.134 -15.908 1.00 86.56 199 ASP A N 1
ATOM 1606 C CA . ASP A 1 199 ? 10.886 4.781 -15.394 1.00 86.56 199 ASP A CA 1
ATOM 1607 C C . ASP A 1 199 ? 9.922 3.817 -16.112 1.00 86.56 199 ASP A C 1
ATOM 1609 O O . ASP A 1 199 ? 8.704 4.008 -16.045 1.00 86.56 199 ASP A O 1
ATOM 1613 N N . PRO A 1 200 ? 10.435 2.799 -16.830 1.00 84.75 200 PRO A N 1
ATOM 1614 C CA . PRO A 1 200 ? 9.600 1.888 -17.604 1.00 84.75 200 PRO A CA 1
ATOM 1615 C C . PRO A 1 200 ? 8.929 0.815 -16.737 1.00 84.75 200 PRO A C 1
ATOM 1617 O O . PRO A 1 200 ? 8.247 -0.052 -17.281 1.00 84.75 200 PRO A O 1
ATOM 1620 N N . THR A 1 201 ? 9.172 0.802 -15.424 1.00 85.56 201 THR A N 1
ATOM 1621 C CA . THR A 1 201 ? 8.694 -0.252 -14.531 1.00 85.56 201 THR A CA 1
ATOM 1622 C C . THR A 1 201 ? 7.217 -0.114 -14.179 1.00 85.56 201 THR A C 1
ATOM 1624 O O . THR A 1 201 ? 6.679 0.959 -13.875 1.00 85.56 201 THR A O 1
ATOM 1627 N N . GLU A 1 202 ? 6.552 -1.261 -14.164 1.00 85.81 202 GLU A N 1
ATOM 1628 C CA . GLU A 1 202 ? 5.123 -1.393 -13.911 1.00 85.81 202 GLU A CA 1
ATOM 1629 C C . GLU A 1 202 ? 4.916 -2.230 -12.642 1.00 85.81 202 GLU A C 1
ATOM 1631 O O . GLU A 1 202 ? 5.680 -3.154 -12.348 1.00 85.81 202 GLU A O 1
ATOM 1636 N N . GLN A 1 203 ? 3.897 -1.872 -11.862 1.00 87.69 203 GLN A N 1
ATOM 1637 C CA . GLN A 1 203 ? 3.432 -2.691 -10.746 1.00 87.69 203 GLN A CA 1
ATOM 1638 C C . GLN A 1 203 ? 2.218 -3.467 -11.262 1.00 87.69 203 GLN A C 1
ATOM 1640 O O . GLN A 1 203 ? 1.250 -2.827 -11.678 1.00 87.69 203 GLN A O 1
ATOM 1645 N N . PRO A 1 204 ? 2.279 -4.805 -11.350 1.00 91.19 204 PRO A N 1
ATOM 1646 C CA . PRO A 1 204 ? 1.122 -5.592 -11.751 1.00 91.19 204 PRO A CA 1
ATOM 1647 C C . PRO A 1 204 ? 0.050 -5.561 -10.658 1.00 91.19 204 PRO A C 1
ATOM 1649 O O . PRO A 1 204 ? 0.349 -5.284 -9.499 1.00 91.19 204 PRO A O 1
ATOM 1652 N N . TRP A 1 205 ? -1.178 -5.937 -11.010 1.00 93.00 205 TRP A N 1
ATOM 1653 C CA . TRP A 1 205 ? -2.249 -6.129 -10.035 1.00 93.00 205 TRP A CA 1
ATOM 1654 C C . TRP A 1 205 ? -1.872 -7.178 -8.994 1.00 93.00 205 TRP A C 1
ATOM 1656 O O . TRP A 1 205 ? -1.521 -8.301 -9.362 1.00 93.00 205 TRP A O 1
ATOM 1666 N N . HIS A 1 206 ? -1.971 -6.856 -7.710 1.00 92.62 206 HIS A N 1
ATOM 1667 C CA . HIS A 1 206 ? -1.544 -7.763 -6.648 1.00 92.62 206 HIS A CA 1
ATOM 1668 C C . HIS A 1 206 ? -2.250 -7.519 -5.312 1.00 92.62 206 HIS A C 1
ATOM 1670 O O . HIS A 1 206 ? -2.909 -6.507 -5.109 1.00 92.62 206 HIS A O 1
ATOM 1676 N N . GLN A 1 207 ? -2.098 -8.479 -4.396 1.00 87.50 207 GLN A N 1
ATOM 1677 C CA . GLN A 1 207 ? -2.339 -8.298 -2.965 1.00 87.50 207 GLN A CA 1
ATOM 1678 C C . GLN A 1 207 ? -0.978 -8.254 -2.267 1.00 87.50 207 GLN A C 1
ATOM 1680 O O . GLN A 1 207 ? -0.194 -9.193 -2.413 1.00 87.50 207 GLN A O 1
ATOM 1685 N N . ASP A 1 208 ? -0.712 -7.209 -1.486 1.00 86.44 208 ASP A N 1
ATOM 1686 C CA . ASP A 1 208 ? 0.515 -7.046 -0.689 1.00 86.44 208 ASP A CA 1
ATOM 1687 C C . ASP A 1 208 ? 0.822 -8.293 0.163 1.00 86.44 208 ASP A C 1
ATOM 1689 O O . ASP A 1 208 ? 1.927 -8.842 0.138 1.00 86.44 208 ASP A O 1
ATOM 1693 N N . ALA A 1 209 ? -0.197 -8.814 0.856 1.00 80.69 209 ALA A N 1
ATOM 1694 C CA . ALA A 1 209 ? -0.092 -10.020 1.679 1.00 80.69 209 ALA A CA 1
ATOM 1695 C C . ALA A 1 209 ? 0.285 -11.278 0.875 1.00 80.69 209 ALA A C 1
ATOM 1697 O O . ALA A 1 209 ? 0.722 -12.275 1.448 1.00 80.69 209 ALA A O 1
ATOM 1698 N N . GLY A 1 210 ? 0.136 -11.244 -0.453 1.00 74.00 210 GLY A N 1
ATOM 1699 C CA . GLY A 1 210 ? 0.581 -12.293 -1.364 1.00 74.00 210 GLY A CA 1
ATOM 1700 C C . GLY A 1 210 ? 2.080 -12.579 -1.254 1.00 74.00 210 GLY A C 1
ATOM 1701 O O . GLY A 1 210 ? 2.486 -13.740 -1.360 1.00 74.00 210 GLY A O 1
ATOM 1702 N N . PHE A 1 211 ? 2.871 -11.537 -0.978 1.00 73.81 211 PHE A N 1
ATOM 1703 C CA . PHE A 1 211 ? 4.334 -11.569 -0.925 1.00 73.81 211 PHE A CA 1
ATOM 1704 C C . PHE A 1 211 ? 4.899 -11.738 0.481 1.00 73.81 211 PHE A C 1
ATOM 1706 O O . PHE A 1 211 ? 6.110 -11.916 0.636 1.00 73.81 211 PHE A O 1
ATOM 1713 N N . TRP A 1 212 ? 4.054 -11.645 1.507 1.00 70.50 212 TRP A N 1
ATOM 1714 C CA . TRP A 1 212 ? 4.509 -11.620 2.885 1.00 70.50 212 TRP A CA 1
ATOM 1715 C C . TRP A 1 212 ? 4.137 -12.894 3.616 1.00 70.50 212 TRP A C 1
ATOM 1717 O O . TRP A 1 212 ? 3.069 -13.467 3.409 1.00 70.50 212 TRP A O 1
ATOM 1727 N N . PRO A 1 213 ? 4.987 -13.317 4.546 1.00 57.09 213 PRO A N 1
ATOM 1728 C CA . PRO A 1 213 ? 4.747 -14.523 5.304 1.00 57.09 213 PRO A CA 1
ATOM 1729 C C . PRO A 1 213 ? 3.979 -14.252 6.599 1.00 57.09 213 PRO A C 1
ATOM 1731 O O . PRO A 1 213 ? 4.301 -14.762 7.672 1.00 57.09 213 PRO A O 1
ATOM 1734 N N . LEU A 1 214 ? 2.975 -13.391 6.506 1.00 56.72 214 LEU A N 1
ATOM 1735 C CA . LEU A 1 214 ? 2.110 -13.039 7.618 1.00 56.72 214 LEU A CA 1
ATOM 1736 C C . LEU A 1 214 ? 0.788 -13.782 7.445 1.00 56.72 214 LEU A C 1
ATOM 1738 O O . LEU A 1 214 ? 0.299 -13.949 6.327 1.00 56.72 214 LEU A O 1
ATOM 1742 N N . SER A 1 215 ? 0.194 -14.232 8.551 1.00 53.28 215 SER A N 1
ATOM 1743 C CA . SER A 1 215 ? -1.189 -14.709 8.520 1.00 53.28 215 SER A CA 1
ATOM 1744 C C . SER A 1 215 ? -2.082 -13.592 7.973 1.00 53.28 215 SER A C 1
ATOM 1746 O O . SER A 1 215 ? -1.999 -12.463 8.450 1.00 53.28 215 SER A O 1
ATOM 1748 N N . GLU A 1 216 ? -2.953 -13.916 7.016 1.00 56.66 216 GLU A N 1
ATOM 1749 C CA . GLU A 1 216 ? -3.810 -12.976 6.258 1.00 56.66 216 GLU A CA 1
ATOM 1750 C C . GLU A 1 216 ? -4.784 -12.156 7.128 1.00 56.66 216 GLU A C 1
ATOM 1752 O O . GLU A 1 216 ? -5.494 -11.274 6.649 1.00 56.66 216 GLU A O 1
ATOM 1757 N N . SER A 1 217 ? -4.827 -12.421 8.429 1.00 54.97 217 SER A N 1
ATOM 1758 C CA . SER A 1 217 ? -5.688 -11.742 9.375 1.00 54.97 217 SER A CA 1
ATOM 1759 C C . SER A 1 217 ? -4.973 -10.552 10.021 1.00 54.97 217 SER A C 1
ATOM 1761 O O . SER A 1 217 ? -4.238 -10.721 10.994 1.00 54.97 217 SER A O 1
ATOM 1763 N N . ARG A 1 218 ? -5.335 -9.348 9.553 1.00 71.94 218 ARG A N 1
ATOM 1764 C CA . ARG A 1 218 ? -5.171 -8.036 10.223 1.00 71.94 218 ARG A CA 1
ATOM 1765 C C . ARG A 1 218 ? -3.834 -7.314 10.004 1.00 71.94 218 ARG A C 1
ATOM 1767 O O . ARG A 1 218 ? -3.221 -6.835 10.953 1.00 71.94 218 ARG A O 1
ATOM 1774 N N . ALA A 1 219 ? -3.436 -7.162 8.743 1.00 78.69 219 ALA A N 1
ATOM 1775 C CA . ALA A 1 219 ? -2.388 -6.228 8.334 1.00 78.69 219 ALA A CA 1
ATOM 1776 C C . ALA A 1 219 ? -2.952 -5.148 7.396 1.00 78.69 219 ALA A C 1
ATOM 1778 O O . ALA A 1 219 ? -3.915 -5.376 6.659 1.00 78.69 219 ALA A O 1
ATOM 1779 N N . LEU A 1 220 ? -2.346 -3.965 7.436 1.00 87.94 220 LEU A N 1
ATOM 1780 C CA . LEU A 1 220 ? -2.671 -2.846 6.559 1.00 87.94 220 LEU A CA 1
ATOM 1781 C C . LEU A 1 220 ? -1.386 -2.161 6.092 1.00 87.94 220 LEU A C 1
ATOM 1783 O O . LEU A 1 220 ? -0.356 -2.242 6.765 1.00 87.94 220 LEU A O 1
ATOM 1787 N N . THR A 1 221 ? -1.476 -1.469 4.965 1.00 89.94 221 THR A N 1
ATOM 1788 C CA . THR A 1 221 ? -0.424 -0.617 4.423 1.00 89.94 221 THR A CA 1
ATOM 1789 C C . THR A 1 221 ? -0.898 0.836 4.483 1.00 89.94 221 THR A C 1
ATOM 1791 O O . THR A 1 221 ? -2.026 1.152 4.094 1.00 89.94 221 THR A O 1
ATOM 1794 N N . LEU A 1 222 ? -0.041 1.731 4.983 1.00 91.88 222 LEU A N 1
ATOM 1795 C CA . LEU A 1 222 ? -0.260 3.177 4.958 1.00 91.88 222 LEU A CA 1
ATOM 1796 C C . LEU A 1 222 ? 0.793 3.817 4.052 1.00 91.88 222 LEU A C 1
ATOM 1798 O O . LEU A 1 222 ? 1.991 3.701 4.302 1.00 91.88 222 LEU A O 1
ATOM 1802 N N . TRP A 1 223 ? 0.336 4.495 3.006 1.00 91.19 223 TRP A N 1
ATOM 1803 C CA . TRP A 1 223 ? 1.163 5.196 2.030 1.00 91.19 223 TRP A CA 1
ATOM 1804 C C . TRP A 1 223 ? 1.126 6.695 2.302 1.00 91.19 223 TRP A C 1
ATOM 1806 O O . TRP A 1 223 ? 0.048 7.287 2.346 1.00 91.19 223 TRP A O 1
ATOM 1816 N N . LEU A 1 224 ? 2.299 7.313 2.449 1.00 90.44 224 LEU A N 1
ATOM 1817 C CA . LEU A 1 224 ? 2.463 8.764 2.544 1.00 90.44 224 LEU A CA 1
ATOM 1818 C C . LEU A 1 224 ? 3.110 9.273 1.260 1.00 90.44 224 LEU A C 1
ATOM 1820 O O . LEU A 1 224 ? 4.255 8.943 0.968 1.00 90.44 224 LEU A O 1
ATOM 1824 N N . ALA A 1 225 ? 2.371 10.076 0.501 1.00 89.62 225 ALA A N 1
ATOM 1825 C CA . ALA A 1 225 ? 2.868 10.692 -0.717 1.00 89.62 225 ALA A CA 1
ATOM 1826 C C . ALA A 1 225 ? 3.468 12.068 -0.400 1.00 89.62 225 ALA A C 1
ATOM 1828 O O . ALA A 1 225 ? 2.782 12.957 0.119 1.00 89.62 225 ALA A O 1
ATOM 1829 N N . PHE A 1 226 ? 4.757 12.236 -0.702 1.00 88.38 226 PHE A N 1
ATOM 1830 C CA . PHE A 1 226 ? 5.450 13.518 -0.536 1.00 88.38 226 PHE A CA 1
ATOM 1831 C C . PHE A 1 226 ? 5.109 14.472 -1.682 1.00 88.38 226 PHE A C 1
ATOM 1833 O O . PHE A 1 226 ? 4.804 15.647 -1.454 1.00 88.38 226 PHE A O 1
ATOM 1840 N N . ASP A 1 227 ? 5.018 13.921 -2.890 1.00 86.00 227 ASP A N 1
ATOM 1841 C CA . ASP A 1 227 ? 4.552 14.613 -4.082 1.00 86.00 227 ASP A CA 1
ATOM 1842 C C . ASP A 1 227 ? 3.048 14.407 -4.303 1.00 86.00 227 ASP A C 1
ATOM 1844 O O . ASP A 1 227 ? 2.484 13.391 -3.884 1.00 86.00 227 ASP A O 1
ATOM 1848 N N . PRO A 1 228 ? 2.359 15.350 -4.970 1.00 81.38 228 PRO A N 1
ATOM 1849 C CA . PRO A 1 228 ? 1.011 15.102 -5.459 1.00 81.38 228 PRO A CA 1
ATOM 1850 C C . PRO A 1 228 ? 1.011 13.884 -6.383 1.00 81.38 228 PRO A C 1
ATOM 1852 O O . PRO A 1 228 ? 1.782 13.849 -7.334 1.00 81.38 228 PRO A O 1
ATOM 1855 N N . VAL A 1 229 ? 0.134 12.917 -6.128 1.00 81.38 229 VAL A N 1
ATOM 1856 C CA . VAL A 1 229 ? -0.099 11.776 -7.024 1.00 81.38 229 VAL A CA 1
ATOM 1857 C C . VAL A 1 229 ? -1.328 12.075 -7.875 1.00 81.38 229 VAL A C 1
ATOM 1859 O O . VAL A 1 229 ? -2.347 12.484 -7.330 1.00 81.38 229 VAL A O 1
ATOM 1862 N N . ASP A 1 230 ? -1.271 11.894 -9.185 1.00 79.31 230 ASP A N 1
ATOM 1863 C CA . ASP A 1 230 ? -2.379 12.043 -10.122 1.00 79.31 230 ASP A CA 1
ATOM 1864 C C . ASP A 1 230 ? -2.272 11.057 -11.299 1.00 79.31 230 ASP A C 1
ATOM 1866 O O . ASP A 1 230 ? -1.393 10.192 -11.356 1.00 79.31 230 ASP A O 1
ATOM 1870 N N . ASP A 1 231 ? -3.218 11.154 -12.230 1.00 77.88 231 ASP A N 1
ATOM 1871 C CA . ASP A 1 231 ? -3.319 10.285 -13.403 1.00 77.88 231 ASP A CA 1
ATOM 1872 C C . ASP A 1 231 ? -2.128 10.414 -14.367 1.00 77.88 231 ASP A C 1
ATOM 1874 O O . ASP A 1 231 ? -1.961 9.578 -15.256 1.00 77.88 231 ASP A O 1
ATOM 1878 N N . THR A 1 232 ? -1.268 11.415 -14.171 1.00 80.44 232 THR A N 1
ATOM 1879 C CA . THR A 1 232 ? -0.072 11.645 -14.978 1.00 80.44 232 THR A CA 1
ATOM 1880 C C . THR A 1 232 ? 1.206 11.078 -14.356 1.00 80.44 232 THR A C 1
ATOM 1882 O O . THR A 1 232 ? 2.212 10.980 -15.061 1.00 80.44 232 THR A O 1
ATOM 1885 N N . ASN A 1 233 ? 1.201 10.656 -13.079 1.00 78.50 233 ASN A N 1
ATOM 1886 C CA . ASN A 1 233 ? 2.431 10.273 -12.367 1.00 78.50 233 ASN A CA 1
ATOM 1887 C C . ASN A 1 233 ? 2.360 8.994 -11.502 1.00 78.50 233 ASN A C 1
ATOM 1889 O O . ASN A 1 233 ? 2.831 8.949 -10.369 1.00 78.50 233 ASN A O 1
ATOM 1893 N N . SER A 1 234 ? 1.924 7.883 -12.101 1.00 77.44 234 SER A N 1
ATOM 1894 C CA . SER A 1 234 ? 1.898 6.553 -11.458 1.00 77.44 234 SER A CA 1
ATOM 1895 C C . SER A 1 234 ? 0.944 6.439 -10.264 1.00 77.44 234 SER A C 1
ATOM 1897 O O . SER A 1 234 ? 1.254 5.755 -9.287 1.00 77.44 234 SER A O 1
ATOM 1899 N N . ALA A 1 235 ? -0.232 7.068 -10.356 1.00 84.38 235 ALA A N 1
ATOM 1900 C CA . ALA A 1 235 ? -1.333 6.812 -9.433 1.00 84.38 235 ALA A CA 1
ATOM 1901 C C . ALA A 1 235 ? -1.629 5.314 -9.270 1.00 84.38 235 ALA A C 1
ATOM 1903 O O . ALA A 1 235 ? -1.732 4.568 -10.246 1.00 84.38 235 ALA A O 1
ATOM 1904 N N . VAL A 1 236 ? -1.800 4.894 -8.014 1.00 86.75 236 VAL A N 1
ATOM 1905 C CA . VAL A 1 236 ? -2.255 3.543 -7.673 1.00 86.75 236 VAL A CA 1
ATOM 1906 C C . VAL A 1 236 ? -3.727 3.414 -8.057 1.00 86.75 236 VAL A C 1
ATOM 1908 O O . VAL A 1 236 ? -4.508 4.352 -7.895 1.00 86.75 236 VAL A O 1
ATOM 1911 N N . THR A 1 237 ? -4.117 2.254 -8.571 1.00 90.56 237 THR A N 1
ATOM 1912 C CA . THR A 1 237 ? -5.517 1.933 -8.861 1.00 90.56 237 THR A CA 1
ATOM 1913 C C . THR A 1 237 ? -5.892 0.729 -8.026 1.00 90.56 237 THR A C 1
ATOM 1915 O O . THR A 1 237 ? -5.175 -0.255 -8.076 1.00 90.56 237 THR A O 1
ATOM 1918 N N . PHE A 1 238 ? -7.007 0.775 -7.299 1.00 91.88 238 PHE A N 1
ATOM 1919 C CA . PHE A 1 238 ? -7.492 -0.386 -6.546 1.00 91.88 238 PHE A CA 1
ATOM 1920 C C . PHE A 1 238 ? -8.770 -0.954 -7.135 1.00 91.88 238 PHE A C 1
ATOM 1922 O O . PHE A 1 238 ? -9.528 -0.247 -7.795 1.00 91.88 238 PHE A O 1
ATOM 1929 N N . VAL A 1 239 ? -9.051 -2.217 -6.830 1.00 89.25 239 VAL A N 1
ATOM 1930 C CA . VAL A 1 239 ? -10.384 -2.795 -6.987 1.00 89.25 239 VAL A CA 1
ATOM 1931 C C . VAL A 1 239 ? -11.147 -2.627 -5.674 1.00 89.25 239 VAL A C 1
ATOM 1933 O O . VAL A 1 239 ? -10.847 -3.292 -4.681 1.00 89.25 239 VAL A O 1
ATOM 1936 N N . ALA A 1 240 ? -12.134 -1.732 -5.651 1.00 88.88 240 ALA A N 1
ATOM 1937 C CA . ALA A 1 240 ? -12.883 -1.423 -4.436 1.00 88.88 240 ALA A CA 1
ATOM 1938 C C . ALA A 1 240 ? -13.570 -2.675 -3.860 1.00 88.88 240 ALA A C 1
ATOM 1940 O O . ALA A 1 240 ? -14.237 -3.427 -4.571 1.00 88.88 240 ALA A O 1
ATOM 1941 N N . GLY A 1 241 ? -13.403 -2.899 -2.556 1.00 84.00 241 GLY A N 1
ATOM 1942 C CA . GLY A 1 241 ? -14.013 -4.013 -1.828 1.00 84.00 241 GLY A CA 1
ATOM 1943 C C . GLY A 1 241 ? -13.327 -5.372 -2.005 1.00 84.00 241 GLY A C 1
ATOM 1944 O O . GLY A 1 241 ? -13.742 -6.343 -1.365 1.00 84.00 241 GLY A O 1
ATOM 1945 N N . SER A 1 242 ? -12.277 -5.479 -2.829 1.00 84.06 242 SER A N 1
ATOM 1946 C CA . SER A 1 242 ? -11.661 -6.774 -3.152 1.00 84.06 242 SER A CA 1
ATOM 1947 C C . SER A 1 242 ? -10.962 -7.439 -1.959 1.00 84.06 242 SER A C 1
ATOM 1949 O O . SER A 1 242 ? -10.789 -8.656 -1.954 1.00 84.06 242 SER A O 1
ATOM 1951 N N . HIS A 1 243 ? -10.615 -6.682 -0.911 1.00 83.19 243 HIS A N 1
ATOM 1952 C CA . HIS A 1 243 ? -10.063 -7.210 0.345 1.00 83.19 243 HIS A CA 1
ATOM 1953 C C . HIS A 1 243 ? -11.000 -8.206 1.036 1.00 83.19 243 HIS A C 1
ATOM 1955 O O . HIS A 1 243 ? -10.543 -9.096 1.752 1.00 83.19 243 HIS A O 1
ATOM 1961 N N . ARG A 1 244 ? -12.311 -8.098 0.791 1.00 81.19 244 ARG A N 1
ATOM 1962 C CA . ARG A 1 244 ? -13.342 -8.992 1.344 1.00 81.19 244 ARG A CA 1
ATOM 1963 C C . ARG A 1 244 ? -13.397 -10.349 0.645 1.00 81.19 244 ARG A C 1
ATOM 1965 O O . ARG A 1 244 ? -14.069 -11.256 1.133 1.00 81.19 244 ARG A O 1
ATOM 1972 N N . LEU A 1 245 ? -12.701 -10.499 -0.482 1.00 75.25 245 LEU A N 1
ATOM 1973 C CA . LEU A 1 245 ? -12.613 -11.757 -1.220 1.00 75.25 245 LEU A CA 1
ATOM 1974 C C . LEU A 1 245 ? -11.571 -12.713 -0.627 1.00 75.25 245 LEU A C 1
ATOM 1976 O O . LEU A 1 245 ? -11.498 -13.857 -1.068 1.00 75.25 245 LEU A O 1
ATOM 1980 N N . GLY A 1 246 ? -10.797 -12.278 0.375 1.00 77.31 246 GLY A N 1
ATOM 1981 C CA . GLY A 1 246 ? -9.700 -13.058 0.946 1.00 77.31 246 GLY A CA 1
ATOM 1982 C C . GLY A 1 246 ? -8.532 -13.208 -0.031 1.00 77.31 246 GLY A C 1
ATOM 1983 O O . GLY A 1 246 ? -8.379 -12.408 -0.956 1.00 77.31 246 GLY A O 1
ATOM 1984 N N . ARG A 1 247 ? -7.678 -14.220 0.178 1.00 79.75 247 ARG A N 1
ATOM 1985 C CA . ARG A 1 247 ? -6.540 -14.476 -0.715 1.00 79.75 247 ARG A CA 1
ATOM 1986 C C . ARG A 1 247 ? -7.030 -14.879 -2.092 1.00 79.75 247 ARG A C 1
ATOM 1988 O O . ARG A 1 247 ? -7.746 -15.869 -2.242 1.00 79.75 247 ARG A O 1
ATOM 1995 N N . LEU A 1 248 ? -6.588 -14.124 -3.086 1.00 79.56 248 LEU A N 1
ATOM 1996 C CA . LEU A 1 248 ? -6.834 -14.414 -4.482 1.00 79.56 248 LEU A CA 1
ATOM 1997 C C . LEU A 1 248 ? -5.670 -15.217 -5.067 1.00 79.56 248 LEU A C 1
ATOM 1999 O O . LEU A 1 248 ? -4.522 -15.101 -4.621 1.00 79.56 248 LEU A O 1
ATOM 2003 N N . PRO A 1 249 ? -5.949 -16.069 -6.058 1.00 75.25 249 PRO A N 1
ATOM 2004 C CA . PRO A 1 249 ? -4.893 -16.736 -6.785 1.00 75.25 249 PRO A CA 1
ATOM 2005 C C . PRO A 1 249 ? -4.138 -15.759 -7.688 1.00 75.25 249 PRO A C 1
ATOM 2007 O O . PRO A 1 249 ? -4.696 -14.781 -8.183 1.00 75.25 249 PRO A O 1
ATOM 2010 N N . TRP A 1 250 ? -2.876 -16.084 -7.939 1.00 84.12 250 TRP A N 1
ATOM 2011 C CA . TRP A 1 250 ? -1.960 -15.295 -8.750 1.00 84.12 250 TRP A CA 1
ATOM 2012 C C . TRP A 1 250 ? -1.278 -16.177 -9.801 1.00 84.12 250 TRP A C 1
ATOM 2014 O O . TRP A 1 250 ? -1.270 -17.407 -9.694 1.00 84.12 250 TRP A O 1
ATOM 2024 N N . GLN A 1 251 ? -0.687 -15.541 -10.805 1.00 80.81 251 GLN A N 1
ATOM 2025 C CA . GLN A 1 251 ? 0.189 -16.170 -11.790 1.00 80.81 251 GLN A CA 1
ATOM 2026 C C . GLN A 1 251 ? 1.539 -15.440 -11.852 1.00 80.81 251 GLN A C 1
ATOM 2028 O O . GLN A 1 251 ? 1.612 -14.272 -11.463 1.00 80.81 251 GLN A O 1
ATOM 2033 N N . PRO A 1 252 ? 2.624 -16.098 -12.297 1.00 84.62 252 PRO A N 1
ATOM 2034 C CA . PRO A 1 252 ? 3.896 -15.420 -12.501 1.00 84.62 252 PRO A CA 1
ATOM 2035 C C . PRO A 1 252 ? 3.758 -14.273 -13.501 1.00 84.62 252 PRO A C 1
ATOM 2037 O O . PRO A 1 252 ? 3.092 -14.424 -14.527 1.00 84.62 252 PRO A O 1
ATOM 2040 N N . THR A 1 253 ? 4.422 -13.153 -13.237 1.00 84.94 253 THR A N 1
ATOM 2041 C CA . THR A 1 253 ? 4.446 -12.036 -14.181 1.00 84.94 253 THR A CA 1
ATOM 2042 C C . THR A 1 253 ? 5.171 -12.404 -15.472 1.00 84.94 253 THR A C 1
ATOM 2044 O O . THR A 1 253 ? 6.225 -13.039 -15.467 1.00 84.94 253 THR A O 1
ATOM 2047 N N . ALA A 1 254 ? 4.609 -11.983 -16.607 1.00 77.56 254 ALA A N 1
ATOM 2048 C CA . ALA A 1 254 ? 5.177 -12.269 -17.927 1.00 77.56 254 ALA A CA 1
ATOM 2049 C C . ALA A 1 254 ? 6.178 -11.203 -18.415 1.00 77.56 254 ALA A C 1
ATOM 2051 O O . ALA A 1 254 ? 6.976 -11.461 -19.317 1.00 77.56 254 ALA A O 1
ATOM 2052 N N . SER A 1 255 ? 6.121 -9.993 -17.851 1.00 82.00 255 SER A N 1
ATOM 2053 C CA . SER A 1 255 ? 6.888 -8.832 -18.305 1.00 82.00 255 SER A CA 1
ATOM 2054 C C . SER A 1 255 ? 8.142 -8.629 -17.464 1.00 82.00 255 SER A C 1
ATOM 2056 O O . SER A 1 255 ? 8.071 -8.526 -16.243 1.00 82.00 255 SER A O 1
ATOM 2058 N N . SER A 1 256 ? 9.289 -8.440 -18.120 1.00 75.62 256 SER A N 1
ATOM 2059 C CA . SER A 1 256 ? 10.533 -8.037 -17.450 1.00 75.62 256 SER A CA 1
ATOM 2060 C C . SER A 1 256 ? 10.490 -6.610 -16.888 1.00 75.62 256 SER A C 1
ATOM 2062 O O . SER A 1 256 ? 11.440 -6.189 -16.234 1.00 75.62 256 SER A O 1
ATOM 2064 N N . ARG A 1 257 ? 9.428 -5.844 -17.182 1.00 80.38 257 ARG A N 1
ATOM 2065 C CA . ARG A 1 257 ? 9.185 -4.513 -16.608 1.00 80.38 257 ARG A CA 1
ATOM 2066 C C . ARG A 1 257 ? 8.431 -4.572 -15.282 1.00 80.38 257 ARG A C 1
ATOM 2068 O O . ARG A 1 257 ? 8.382 -3.560 -14.588 1.00 80.38 257 ARG A O 1
ATOM 2075 N N . HIS A 1 258 ? 7.838 -5.717 -14.938 1.00 81.25 258 HIS A N 1
ATOM 2076 C CA . HIS A 1 258 ? 7.148 -5.874 -13.665 1.00 81.25 258 HIS A CA 1
ATOM 2077 C C . HIS A 1 258 ? 8.169 -5.989 -12.536 1.00 81.25 258 HIS A C 1
ATOM 2079 O O . HIS A 1 258 ? 9.080 -6.814 -12.590 1.00 81.25 258 HIS A O 1
ATOM 2085 N N . LEU A 1 259 ? 8.009 -5.157 -11.507 1.00 78.81 259 LEU A N 1
ATOM 2086 C CA . LEU A 1 259 ? 8.858 -5.225 -10.313 1.00 78.81 259 LEU A CA 1
ATOM 2087 C C . LEU A 1 259 ? 8.488 -6.398 -9.406 1.00 78.81 259 LEU A C 1
ATOM 2089 O O . LEU A 1 259 ? 9.331 -6.898 -8.662 1.00 78.81 259 LEU A O 1
ATOM 2093 N N . LEU A 1 260 ? 7.236 -6.840 -9.487 1.00 83.19 260 LEU A N 1
ATOM 2094 C CA . LEU A 1 260 ? 6.731 -7.984 -8.749 1.00 83.19 260 LEU A CA 1
ATOM 2095 C C . LEU A 1 260 ? 6.736 -9.238 -9.617 1.00 83.19 260 LEU A C 1
ATOM 2097 O O . LEU A 1 260 ? 6.592 -9.193 -10.839 1.00 83.19 260 LEU A O 1
ATOM 2101 N N . THR A 1 261 ? 6.892 -10.380 -8.957 1.00 82.62 261 THR A N 1
ATOM 2102 C CA . THR A 1 261 ? 6.963 -11.699 -9.599 1.00 82.62 261 THR A CA 1
ATOM 2103 C C . THR A 1 261 ? 5.602 -12.372 -9.745 1.00 82.62 261 THR A C 1
ATOM 2105 O O . THR A 1 261 ? 5.515 -13.422 -10.378 1.00 82.62 261 THR A O 1
ATOM 2108 N N . GLN A 1 262 ? 4.550 -11.791 -9.163 1.00 85.50 262 GLN A N 1
ATOM 2109 C CA . GLN A 1 262 ? 3.193 -12.333 -9.146 1.00 85.50 262 GLN A CA 1
ATOM 2110 C C . GLN A 1 262 ? 2.202 -11.265 -9.613 1.00 85.50 262 GLN A C 1
ATOM 2112 O O . GLN A 1 262 ? 2.377 -10.087 -9.301 1.00 85.50 262 GLN A O 1
ATOM 2117 N N . GLU A 1 263 ? 1.165 -11.685 -10.333 1.00 88.88 263 GLU A N 1
ATOM 2118 C CA . GLU A 1 263 ? 0.035 -10.844 -10.728 1.00 88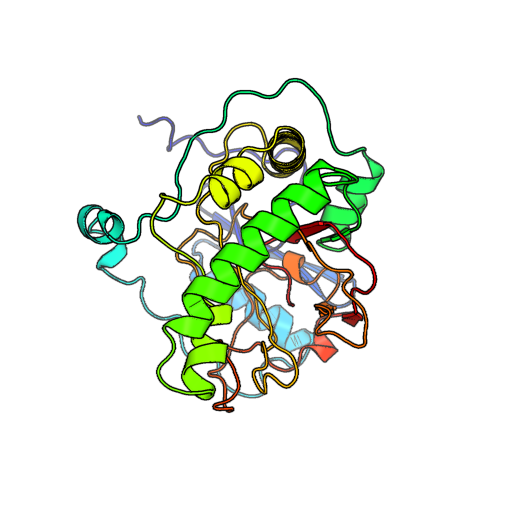.88 263 GLU A CA 1
ATOM 2119 C C . GLU A 1 263 ? -1.299 -11.568 -10.539 1.00 88.88 263 GLU A C 1
ATOM 2121 O O . GLU A 1 263 ? -1.386 -12.792 -10.675 1.00 88.88 263 GLU A O 1
ATOM 2126 N N . ILE A 1 264 ? -2.349 -10.806 -10.254 1.00 85.44 264 ILE A N 1
ATOM 2127 C CA . ILE A 1 264 ? -3.728 -11.283 -10.192 1.00 85.44 264 ILE A CA 1
ATOM 2128 C C . ILE A 1 264 ? -4.358 -11.076 -11.576 1.00 85.44 264 ILE A C 1
ATOM 2130 O O . ILE A 1 264 ? -4.489 -9.931 -12.018 1.00 85.44 264 ILE A O 1
ATOM 2134 N N . PRO A 1 265 ? -4.734 -12.154 -12.290 1.00 83.00 265 PRO A N 1
ATOM 2135 C CA . PRO A 1 265 ? -5.390 -12.038 -13.586 1.00 83.00 265 PRO A CA 1
ATOM 2136 C C . PRO A 1 265 ? -6.861 -11.621 -13.435 1.00 83.00 265 PRO A C 1
ATOM 2138 O O . PRO A 1 265 ? -7.426 -11.653 -12.344 1.00 83.00 265 PRO A O 1
ATOM 2141 N N . ASP A 1 266 ? -7.494 -11.259 -14.555 1.00 82.69 266 ASP A N 1
ATOM 2142 C CA . ASP A 1 266 ? -8.948 -11.066 -14.667 1.00 82.69 266 ASP A CA 1
ATOM 2143 C C . ASP A 1 266 ? -9.561 -10.077 -13.646 1.00 82.69 266 ASP A C 1
ATOM 2145 O O . ASP A 1 266 ? -10.718 -10.210 -13.245 1.00 82.69 266 ASP A O 1
ATOM 2149 N N . VAL A 1 267 ? -8.811 -9.039 -13.250 1.00 81.06 267 VAL A N 1
ATOM 2150 C CA . VAL A 1 267 ? -9.243 -8.045 -12.244 1.00 81.06 267 VAL A CA 1
ATOM 2151 C C . VAL A 1 267 ? -10.536 -7.300 -12.588 1.00 81.06 267 VAL A C 1
ATOM 2153 O O . VAL A 1 267 ? -11.209 -6.799 -11.693 1.00 81.06 267 VAL A O 1
ATOM 2156 N N . ASP A 1 268 ? -10.923 -7.249 -13.865 1.00 78.12 268 ASP A N 1
ATOM 2157 C CA . ASP A 1 268 ? -12.212 -6.695 -14.308 1.00 78.12 268 ASP A CA 1
ATOM 2158 C C . ASP A 1 268 ? -13.422 -7.457 -13.744 1.00 78.12 268 ASP A C 1
ATOM 2160 O O . ASP A 1 268 ? -14.525 -6.919 -13.700 1.00 78.12 268 ASP A O 1
ATOM 2164 N N . LEU A 1 269 ? -13.229 -8.702 -13.297 1.00 78.12 269 LEU A N 1
ATOM 2165 C CA . LEU A 1 269 ? -14.272 -9.523 -12.681 1.00 78.12 269 LEU A CA 1
ATOM 2166 C C . LEU A 1 269 ? -14.392 -9.305 -11.166 1.00 78.12 269 LEU A C 1
ATOM 2168 O O . LEU A 1 269 ? -15.330 -9.813 -10.553 1.00 78.12 269 LEU A O 1
ATOM 2172 N N . LEU A 1 270 ? -13.437 -8.598 -10.555 1.00 75.31 270 LEU A N 1
ATOM 2173 C CA . LEU A 1 270 ? -13.324 -8.483 -9.101 1.00 75.31 270 LEU A CA 1
ATOM 2174 C C . LEU A 1 270 ? -14.098 -7.290 -8.526 1.00 75.31 270 LEU A C 1
ATOM 2176 O O . LEU A 1 270 ? -14.432 -7.310 -7.343 1.00 75.31 270 LEU A O 1
ATOM 2180 N N . GLY A 1 271 ? -14.395 -6.271 -9.337 1.00 79.38 271 GLY A N 1
ATOM 2181 C CA . GLY A 1 271 ? -15.137 -5.091 -8.898 1.00 79.38 271 GLY A CA 1
ATOM 2182 C C . GLY A 1 271 ? -14.797 -3.822 -9.675 1.00 79.38 271 GLY A C 1
ATOM 2183 O O . GLY A 1 271 ? -14.168 -3.856 -10.733 1.00 79.38 271 GLY A O 1
ATOM 2184 N N . GLU A 1 272 ? -15.228 -2.685 -9.132 1.00 86.06 272 GLU A N 1
ATOM 2185 C CA . GLU A 1 272 ? -14.936 -1.367 -9.691 1.00 86.06 272 GLU A CA 1
ATOM 2186 C C . GLU A 1 272 ? -13.458 -1.008 -9.493 1.00 86.06 272 GLU A C 1
ATOM 2188 O O . GLU A 1 272 ? -12.947 -1.017 -8.371 1.00 86.06 272 GLU A O 1
ATOM 2193 N N . LYS A 1 273 ? -12.780 -0.660 -10.592 1.00 90.06 273 LYS A N 1
ATOM 2194 C CA . LYS A 1 273 ? -11.415 -0.129 -10.574 1.00 90.06 273 LYS A CA 1
ATOM 2195 C C . LYS A 1 273 ? -11.458 1.364 -10.276 1.00 90.06 273 LYS A C 1
ATOM 2197 O O . LYS A 1 273 ? -11.980 2.138 -11.075 1.00 90.06 273 LYS A O 1
ATOM 2202 N N . VAL A 1 274 ? -10.867 1.762 -9.159 1.00 87.12 274 VAL A N 1
ATOM 2203 C CA . VAL A 1 274 ? -10.835 3.146 -8.692 1.00 87.12 274 VAL A CA 1
ATOM 2204 C C . VAL A 1 274 ? -9.409 3.685 -8.828 1.00 87.12 274 VAL A C 1
ATOM 2206 O O . VAL A 1 274 ? -8.545 3.326 -8.021 1.00 87.12 274 VAL A O 1
ATOM 2209 N N . PRO A 1 275 ? -9.126 4.529 -9.838 1.00 84.69 275 PRO A N 1
ATOM 2210 C CA . PRO A 1 275 ? -7.840 5.203 -9.941 1.00 84.69 275 PRO A CA 1
ATOM 2211 C C . PRO A 1 275 ? -7.749 6.267 -8.849 1.00 84.69 275 PRO A C 1
ATOM 2213 O O . PRO A 1 275 ? -8.566 7.190 -8.782 1.00 84.69 275 PRO A O 1
ATOM 2216 N N . LEU A 1 276 ? -6.753 6.145 -7.978 1.00 80.62 276 LEU A N 1
ATOM 2217 C CA . LEU A 1 276 ? -6.565 7.079 -6.882 1.00 80.62 276 LEU A CA 1
ATOM 2218 C C . LEU A 1 276 ? -5.690 8.241 -7.330 1.00 80.62 276 LEU A C 1
ATOM 2220 O O . LEU A 1 276 ? -4.464 8.193 -7.260 1.00 80.62 276 LEU A O 1
ATOM 2224 N N . ALA A 1 277 ? -6.336 9.318 -7.757 1.00 71.19 277 ALA A N 1
ATOM 2225 C CA . ALA A 1 277 ? -5.674 10.593 -7.972 1.00 71.19 277 ALA A CA 1
ATOM 2226 C C . ALA A 1 277 ? -5.860 11.515 -6.759 1.00 71.19 277 ALA A C 1
ATOM 2228 O O . ALA A 1 277 ? -6.875 11.489 -6.063 1.00 71.19 277 ALA A O 1
ATOM 2229 N N . ARG A 1 278 ? -4.884 12.397 -6.559 1.00 70.25 278 ARG A N 1
ATOM 2230 C CA . ARG A 1 278 ? -4.860 13.503 -5.596 1.00 70.25 278 ARG A CA 1
ATOM 2231 C C . ARG A 1 278 ? -5.002 13.050 -4.149 1.00 70.25 278 ARG A C 1
ATOM 2233 O O . ARG A 1 278 ? -5.828 13.584 -3.403 1.00 70.25 278 ARG A O 1
ATOM 2240 N N . PHE A 1 279 ? -4.169 12.093 -3.749 1.00 74.88 279 PHE A N 1
ATOM 2241 C CA . PHE A 1 279 ? -4.034 11.707 -2.351 1.00 74.88 279 PHE A CA 1
ATOM 2242 C C . PHE A 1 279 ? -2.664 12.083 -1.784 1.00 74.88 279 PHE A C 1
ATOM 2244 O O . PHE A 1 279 ? -1.653 12.036 -2.479 1.00 74.88 279 PHE A O 1
ATOM 2251 N N . ARG A 1 280 ? -2.638 12.464 -0.502 1.00 74.44 280 ARG A N 1
ATOM 2252 C CA . ARG A 1 280 ? -1.395 12.623 0.282 1.00 74.44 280 ARG A CA 1
ATOM 2253 C C . ARG A 1 280 ? -1.144 11.482 1.255 1.00 74.44 280 ARG A C 1
ATOM 2255 O O . ARG A 1 280 ? -0.008 11.199 1.612 1.00 74.44 280 ARG A O 1
ATOM 2262 N N . CYS A 1 281 ? -2.216 10.842 1.696 1.00 80.19 281 CYS A N 1
ATOM 2263 C CA . CYS A 1 281 ? -2.159 9.668 2.540 1.00 80.19 281 CYS A CA 1
ATOM 2264 C C . CYS A 1 281 ? -3.214 8.681 2.060 1.00 80.19 281 CYS A C 1
ATOM 2266 O O . CYS A 1 281 ? -4.333 9.093 1.740 1.00 80.19 281 CYS A O 1
ATOM 2268 N N . LEU A 1 282 ? -2.839 7.412 2.004 1.00 84.69 282 LEU A N 1
ATOM 2269 C CA . LEU A 1 282 ? -3.692 6.293 1.644 1.00 84.69 282 LEU A CA 1
ATOM 2270 C C . LEU A 1 282 ? -3.540 5.213 2.715 1.00 84.69 282 LEU A C 1
ATOM 2272 O O . LEU A 1 282 ? -2.425 4.853 3.077 1.00 84.69 282 LEU A O 1
ATOM 2276 N N . LEU A 1 283 ? -4.656 4.680 3.195 1.00 86.25 283 LEU A N 1
ATOM 2277 C CA . LEU A 1 283 ? -4.702 3.513 4.070 1.00 86.25 283 LEU A CA 1
ATOM 2278 C C . LEU A 1 283 ? -5.443 2.393 3.347 1.00 86.25 283 LEU A C 1
ATOM 2280 O O . LEU A 1 283 ? -6.560 2.641 2.909 1.00 86.25 283 LEU A O 1
ATOM 2284 N N . ALA A 1 284 ? -4.882 1.186 3.267 1.00 84.44 284 ALA A N 1
ATOM 2285 C CA . ALA A 1 284 ? -5.534 0.027 2.648 1.00 84.44 284 ALA A CA 1
ATOM 2286 C C . ALA A 1 284 ? -5.165 -1.287 3.370 1.00 84.44 284 ALA A C 1
ATOM 2288 O O . ALA A 1 284 ? -4.047 -1.403 3.872 1.00 84.44 284 ALA A O 1
ATOM 2289 N N . PRO A 1 285 ? -6.057 -2.291 3.474 1.00 81.31 285 PRO A N 1
ATOM 2290 C CA . PRO A 1 285 ? -5.695 -3.644 3.863 1.00 81.31 285 PRO A CA 1
ATOM 2291 C C . PRO A 1 285 ? -4.736 -4.256 2.851 1.00 81.31 285 PRO A C 1
ATOM 2293 O O . PRO A 1 285 ? -4.844 -4.035 1.648 1.00 81.31 285 PRO A O 1
ATOM 2296 N N . THR A 1 286 ? -3.880 -5.145 3.328 1.00 78.75 286 THR A N 1
ATOM 2297 C CA . THR A 1 286 ? -2.881 -5.839 2.500 1.00 78.75 286 THR A CA 1
ATOM 2298 C C . THR A 1 286 ? -3.490 -6.881 1.556 1.00 78.75 286 THR A C 1
ATOM 2300 O O . THR A 1 286 ? -2.810 -7.437 0.698 1.00 78.75 286 THR A O 1
ATOM 2303 N N . MET A 1 287 ? -4.785 -7.154 1.726 1.00 79.31 287 MET A N 1
ATOM 2304 C CA . MET A 1 287 ? -5.596 -8.016 0.867 1.00 79.31 287 MET A CA 1
ATOM 2305 C C . MET A 1 287 ? -6.352 -7.228 -0.212 1.00 79.31 287 MET A C 1
ATOM 2307 O O . MET A 1 287 ? -7.055 -7.833 -1.022 1.00 79.31 287 MET A O 1
ATOM 2311 N N . LEU A 1 288 ? -6.277 -5.895 -0.225 1.00 81.69 288 LEU A N 1
ATOM 2312 C CA . LEU A 1 288 ? -6.858 -5.110 -1.310 1.00 81.69 288 LEU A CA 1
ATOM 2313 C C . LEU A 1 288 ? -6.044 -5.335 -2.591 1.00 81.69 288 LEU A C 1
ATOM 2315 O O . LEU A 1 288 ? -4.823 -5.443 -2.535 1.00 81.69 288 LEU A O 1
ATOM 2319 N N . VAL A 1 289 ? -6.729 -5.438 -3.730 1.00 82.06 289 VAL A N 1
ATOM 2320 C CA . VAL A 1 289 ? -6.089 -5.622 -5.036 1.00 82.06 289 VAL A CA 1
ATOM 2321 C C . VAL A 1 289 ? -5.757 -4.254 -5.597 1.00 82.06 289 VAL A C 1
ATOM 2323 O O . VAL A 1 289 ? -6.685 -3.481 -5.848 1.00 82.06 289 VAL A O 1
ATOM 2326 N N . GLY A 1 290 ? -4.469 -3.974 -5.791 1.00 86.50 290 GLY A N 1
ATOM 2327 C CA . GLY A 1 290 ? -3.956 -2.716 -6.342 1.00 86.50 290 GLY A CA 1
ATOM 2328 C C . GLY A 1 290 ? -2.758 -2.877 -7.258 1.00 86.50 290 GLY A C 1
ATOM 2329 O O . GLY A 1 290 ? -2.347 -4.039 -7.487 1.00 86.50 290 GLY A O 1
#

Secondary structure (DSSP, 8-state):
--TTSS----SS----EEEEETTEEEEEEEETTEEEEEEESSHHHHHHHHHHHHHHHH---SSPPPPPPPPPGGGG-HHHHTTS----EEPPPP-S--S-HHHHHHHHHHS-EE--S-S-HHHHHHHHHHHHHHHHHHHHT-SSHHHHHHHHHT---SS--HHHHHHHT-HHHHHHHHHHH-S--EE---------TT---B--S-BGGGSS-S-SSS-EEEEE-SSPP-TTTT--EEETTGGGG-SPP-EE---TTBSSSEE---GGGTS-EEE--S-SEEEEETTSB-

pLDDT: mean 70.7, std 18.45, range [23.72, 94.0]

InterPro domains:
  IPR008775 Phytanoyl-CoA dioxygenase-like [PF05721] (107-247)

Foldseek 3Di:
DDPVPDFDDDPPPLAFAWDDGPQWIKHWFQAPNDIDIDIGNDSVVNVVVLQVVCCVRLVPDPDDFDPDPPDDCVVVPVVSCVVVDAPWDQADDAPDAQDDPVQLVQCSQFFKDFARPQDDDPRLVVLVVLVVVLLVVQCVPQPDDLSSQVSQAASDDPPPRPNQVCSCRRSSNQNNLCNQQNNTDTRRHTGGHDGDPPLLADAAWDQQCVPDPDDLPGDKDKDADSDFFAPVGDFDKWFTRLLSSGDAGWDADPDPRYPDGTHHPPSVSRHDIGGDGGGRMMMGRSRIID

Mean predicted aligned error: 13.88 Å

Solvent-accessible surface area (backbone atoms only — not comparable to full-atom values): 17474 Å² total; per-residue (Å²): 135,60,92,84,76,63,74,81,81,74,90,78,81,77,78,56,17,76,47,79,56,82,84,29,15,36,29,29,38,71,59,98,87,41,83,47,73,50,75,24,81,39,65,68,56,27,51,52,48,54,49,52,56,44,23,78,74,69,66,46,69,94,58,88,77,76,78,80,76,75,84,61,72,67,81,78,36,71,77,67,52,64,77,63,73,45,57,73,48,79,69,81,88,74,92,64,85,64,65,56,70,67,56,51,49,42,29,73,58,40,31,44,47,68,58,55,92,70,74,58,71,68,66,36,53,53,52,42,52,56,46,50,56,54,50,49,61,44,49,74,69,33,92,46,72,73,46,30,52,54,39,34,55,56,58,62,66,83,91,78,54,70,63,63,55,51,57,70,64,28,68,58,51,48,24,44,48,32,72,74,66,37,95,77,61,61,48,56,69,85,77,53,65,49,84,56,90,88,55,79,66,41,79,54,42,31,37,62,50,77,80,44,99,60,76,91,79,83,58,68,46,77,48,77,44,83,57,87,28,28,91,88,63,82,40,59,42,33,30,45,32,32,35,41,64,30,88,72,75,67,45,71,51,88,52,92,44,39,81,47,68,51,24,40,73,73,57,82,77,61,41,58,76,46,74,49,53,73,36,46,18,39,39,31,42,27,45,27,36,57

Organism: NCBI:txid2562239

Nearest PDB structures (foldseek):
  4q5o-assembly1_B  TM=6.285E-01  e=9.483E-04  Sphingopyxis alaskensis RB2256
  4mhr-assembly1_A  TM=5.980E-01  e=9.483E-04  Sphingopyxis alaskensis RB2256
  3gjb-assembly2_B  TM=5.522E-01  e=9.295E-03  Streptomyces sp.
  3gja-assembly2_B  TM=5.261E-01  e=1.255E-02  Streptomyces sp.
  3gja-assembly1_A  TM=4.992E-01  e=1.182E-02  Streptomyces sp.

Sequence (290 aa):
MSPLDTPFEDPSGERWGVWQAFEEHTVRLCIAGEEVKGCFPTREEAISFQLQQLQSRLSWPRT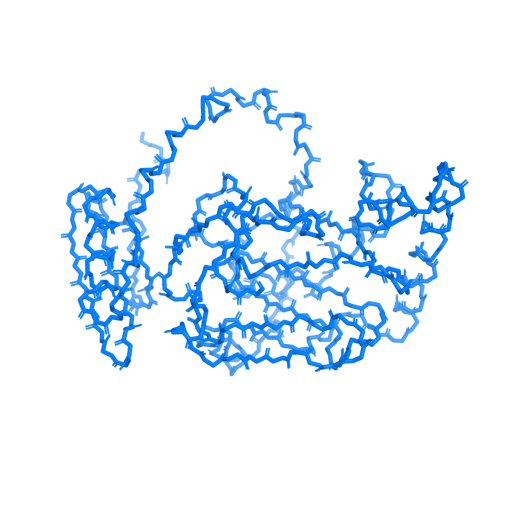ALQPLPERSPIWDHPEELEGMKQYTFRVPRHAGKALDAAQLEAYHEQGFLLNLPVLQGEALTEATQCFEELLQERLDRAPDVDSRFRAAHTLSRPLHQDLVHHLATHERVLAIVEDVLGREFCCWSAHLFCKLPSDPTEQPWHQDAGFWPLSESRALTLWLAFDPVDDTNSAVTFVAGSHRLGRLPWQPTASSRHLLTQEIPDVDLLGEKVPLARFRCLLAPTMLVG

Radius of gyration: 20.2 Å; Cα contacts (8 Å, |Δi|>4): 401; chains: 1; bounding box: 52×52×48 Å